Protein AF-A0A518ITK1-F1 (afdb_monomer_lite)

Structure (mmCIF, N/CA/C/O backbone):
data_AF-A0A518ITK1-F1
#
_entry.id   AF-A0A518ITK1-F1
#
loop_
_atom_site.group_PDB
_atom_site.id
_atom_site.type_symbol
_atom_site.label_atom_id
_atom_site.label_alt_id
_atom_site.label_comp_id
_atom_site.label_asym_id
_atom_site.label_entity_id
_atom_site.label_seq_id
_atom_site.pdbx_PDB_ins_code
_atom_site.Cartn_x
_atom_site.Cartn_y
_atom_site.Cartn_z
_atom_site.occupancy
_atom_site.B_iso_or_equiv
_atom_site.auth_seq_id
_atom_site.auth_comp_id
_atom_site.auth_asym_id
_atom_site.auth_atom_id
_atom_site.pdbx_PDB_model_num
ATOM 1 N N . MET A 1 1 ? 52.980 -28.945 -75.096 1.00 37.69 1 MET A N 1
ATOM 2 C CA . MET A 1 1 ? 52.099 -28.939 -76.277 1.00 37.69 1 MET A CA 1
ATOM 3 C C . MET A 1 1 ? 50.761 -29.467 -75.787 1.00 37.69 1 MET A C 1
ATOM 5 O O . MET A 1 1 ? 50.537 -30.666 -75.812 1.00 37.69 1 MET A O 1
ATOM 9 N N . ASP A 1 2 ? 50.088 -28.715 -74.920 1.00 41.12 2 ASP A N 1
ATOM 10 C CA . ASP A 1 2 ? 49.256 -27.541 -75.245 1.00 41.12 2 ASP A CA 1
ATOM 11 C C . ASP A 1 2 ? 48.140 -27.905 -76.215 1.00 41.12 2 ASP A C 1
ATOM 13 O O . ASP A 1 2 ? 48.421 -28.236 -77.358 1.00 41.12 2 ASP A O 1
ATOM 17 N N . GLU A 1 3 ? 46.901 -27.858 -75.721 1.00 40.03 3 GLU A N 1
ATOM 18 C CA . GLU A 1 3 ? 45.853 -26.975 -76.250 1.00 40.03 3 GLU A CA 1
ATOM 19 C C . GLU A 1 3 ? 44.559 -27.174 -75.443 1.00 40.03 3 GLU A C 1
ATOM 21 O O . GLU A 1 3 ? 43.704 -28.014 -75.716 1.00 40.03 3 GLU A O 1
ATOM 26 N N . THR A 1 4 ? 44.428 -26.380 -74.382 1.00 44.16 4 THR A N 1
ATOM 27 C CA . THR A 1 4 ? 43.166 -26.119 -73.692 1.00 44.16 4 THR A CA 1
ATOM 28 C C . THR A 1 4 ? 42.328 -25.171 -74.548 1.00 44.16 4 THR A C 1
ATOM 30 O O . THR A 1 4 ? 42.457 -23.952 -74.463 1.00 44.16 4 THR A O 1
ATOM 33 N N . GLY A 1 5 ? 41.429 -25.729 -75.358 1.00 40.94 5 GLY A N 1
ATOM 34 C CA . GLY A 1 5 ? 40.361 -24.975 -76.012 1.00 40.94 5 GLY A CA 1
ATOM 35 C C . GLY A 1 5 ? 39.332 -24.488 -74.989 1.00 40.94 5 GLY A C 1
ATOM 36 O O . GLY A 1 5 ? 38.305 -25.130 -74.786 1.00 40.94 5 GLY A O 1
ATOM 37 N N . LYS A 1 6 ? 39.615 -23.368 -74.311 1.00 43.66 6 LYS A N 1
ATOM 38 C CA . LYS A 1 6 ? 38.603 -22.591 -73.584 1.00 43.66 6 LYS A CA 1
ATOM 39 C C . LYS A 1 6 ? 37.701 -21.919 -74.613 1.00 43.66 6 LYS A C 1
ATOM 41 O O . LYS A 1 6 ? 38.115 -20.990 -75.297 1.00 43.66 6 LYS A O 1
ATOM 46 N N . THR A 1 7 ? 36.470 -22.394 -74.715 1.00 41.38 7 THR A N 1
ATOM 47 C CA . THR A 1 7 ? 35.377 -21.689 -75.375 1.00 41.38 7 THR A CA 1
ATOM 48 C C . THR A 1 7 ? 35.119 -20.393 -74.607 1.00 41.38 7 THR A C 1
ATOM 50 O O . THR A 1 7 ? 34.576 -20.414 -73.503 1.00 41.38 7 THR A O 1
ATOM 53 N N . ASP A 1 8 ? 35.556 -19.270 -75.177 1.00 42.38 8 ASP A N 1
ATOM 54 C CA . ASP A 1 8 ? 35.139 -17.931 -74.771 1.00 42.38 8 ASP A CA 1
ATOM 55 C C . ASP A 1 8 ? 33.634 -17.804 -75.022 1.00 42.38 8 ASP A C 1
ATOM 57 O O . ASP A 1 8 ? 33.170 -17.508 -76.125 1.00 42.38 8 ASP A O 1
ATOM 61 N N . GLU A 1 9 ? 32.850 -18.068 -73.981 1.00 44.12 9 GLU A N 1
ATOM 62 C CA . GLU A 1 9 ? 31.425 -17.781 -73.948 1.00 44.12 9 GLU A CA 1
ATOM 63 C C . GLU A 1 9 ? 31.267 -16.254 -73.873 1.00 44.12 9 GLU A C 1
ATOM 65 O O . GLU A 1 9 ? 31.190 -15.656 -72.797 1.00 44.12 9 GLU A O 1
ATOM 70 N N . GLN A 1 10 ? 31.293 -15.605 -75.043 1.00 45.12 10 GLN A N 1
ATOM 71 C CA . GLN A 1 10 ? 30.930 -14.200 -75.216 1.00 45.12 10 GLN A CA 1
ATOM 72 C C . GLN A 1 10 ? 29.543 -13.987 -74.609 1.00 45.12 10 GLN A C 1
ATOM 74 O O . GLN A 1 10 ? 28.509 -14.296 -75.200 1.00 45.12 10 GLN A O 1
ATOM 79 N N . THR A 1 11 ? 29.531 -13.493 -73.374 1.00 48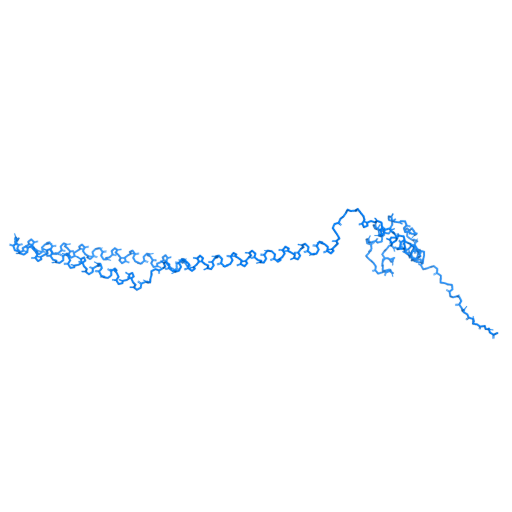.97 11 THR A N 1
ATOM 80 C CA . THR A 1 11 ? 28.319 -13.257 -72.606 1.00 48.97 11 THR A CA 1
ATOM 81 C C . THR A 1 11 ? 27.632 -12.048 -73.224 1.00 48.97 11 THR A C 1
ATOM 83 O O . THR A 1 11 ? 28.050 -10.911 -73.009 1.00 48.97 11 THR A O 1
ATOM 86 N N . ALA A 1 12 ? 26.610 -12.285 -74.047 1.00 54.84 12 ALA A N 1
ATOM 87 C CA . ALA A 1 12 ? 25.817 -11.211 -74.629 1.00 54.84 12 ALA A CA 1
ATOM 88 C C . ALA A 1 12 ? 25.321 -10.255 -73.520 1.00 54.84 12 ALA A C 1
ATOM 90 O O . ALA A 1 12 ? 24.940 -10.725 -72.438 1.00 54.84 12 ALA A O 1
ATOM 91 N N . PRO A 1 13 ? 25.316 -8.927 -73.750 1.00 60.94 13 PRO A N 1
ATOM 92 C CA . PRO A 1 13 ? 24.893 -7.965 -72.742 1.00 60.94 13 PRO A CA 1
ATOM 93 C C . PRO A 1 13 ? 23.438 -8.239 -72.363 1.00 60.94 13 PRO A C 1
ATOM 95 O O . PRO A 1 13 ? 22.521 -8.155 -73.183 1.00 60.94 13 PRO A O 1
ATOM 98 N N . LYS A 1 14 ? 23.211 -8.599 -71.098 1.00 79.75 14 LYS A N 1
ATOM 99 C CA . LYS A 1 14 ? 21.865 -8.849 -70.582 1.00 79.75 14 LYS A CA 1
ATOM 100 C C . LYS A 1 14 ? 21.221 -7.508 -70.243 1.00 79.75 14 LYS A C 1
ATOM 102 O O . LYS A 1 14 ? 21.366 -7.008 -69.129 1.00 79.75 14 LYS A O 1
ATOM 107 N N . ILE A 1 15 ? 20.538 -6.926 -71.224 1.00 86.81 15 ILE A N 1
ATOM 108 C CA . ILE A 1 15 ? 19.875 -5.623 -71.105 1.00 86.81 15 ILE A CA 1
ATOM 109 C C . ILE A 1 15 ? 18.477 -5.795 -70.503 1.00 86.81 15 ILE A C 1
ATOM 111 O O . ILE A 1 15 ? 17.709 -6.667 -70.910 1.00 86.81 15 ILE A O 1
ATOM 115 N N . VAL A 1 16 ? 18.124 -4.946 -69.536 1.00 89.25 16 VAL A N 1
ATOM 116 C CA . VAL A 1 16 ? 16.784 -4.896 -68.939 1.00 89.25 16 VAL A CA 1
ATOM 117 C C . VAL A 1 16 ? 16.179 -3.496 -69.025 1.00 89.25 16 VAL A C 1
ATOM 119 O O . VAL A 1 16 ? 16.873 -2.491 -68.914 1.00 89.25 16 VAL A O 1
ATOM 122 N N . GLY A 1 17 ? 14.855 -3.421 -69.183 1.00 86.69 17 GLY A N 1
ATOM 123 C CA . GLY A 1 17 ? 14.152 -2.151 -69.411 1.00 86.69 17 GLY A CA 1
ATOM 124 C C . GLY A 1 17 ? 13.764 -1.364 -68.152 1.00 86.69 17 GLY A C 1
ATOM 125 O O . GLY A 1 17 ? 13.295 -0.233 -68.255 1.00 86.69 17 GLY A O 1
ATOM 126 N N . SER A 1 18 ? 13.916 -1.929 -66.947 1.00 90.69 18 SER A N 1
ATOM 127 C CA . SER A 1 18 ? 13.440 -1.283 -65.716 1.00 90.69 18 SER A CA 1
ATOM 128 C C . SER A 1 18 ? 14.382 -1.439 -64.526 1.00 90.69 18 SER A C 1
ATOM 130 O O . SER A 1 18 ? 15.015 -2.476 -64.335 1.00 90.69 18 SER A O 1
ATOM 132 N N . LEU A 1 19 ? 14.376 -0.434 -63.644 1.00 89.12 19 LEU A N 1
ATOM 133 C CA . LEU A 1 19 ? 15.087 -0.481 -62.360 1.00 89.12 19 LEU A CA 1
ATOM 134 C C . LEU A 1 19 ? 14.608 -1.628 -61.458 1.00 89.12 19 LEU A C 1
ATOM 136 O O . LEU A 1 19 ? 15.375 -2.126 -60.643 1.00 89.12 19 LEU A O 1
ATOM 140 N N . GLY A 1 20 ? 13.349 -2.061 -61.599 1.00 88.25 20 GLY A N 1
ATOM 141 C CA . GLY A 1 20 ? 12.827 -3.223 -60.875 1.00 88.25 20 GLY A CA 1
ATOM 142 C C . GLY A 1 20 ? 13.492 -4.528 -61.318 1.00 88.25 20 GLY A C 1
ATOM 143 O O . GLY A 1 20 ? 13.831 -5.357 -60.477 1.00 88.25 20 GLY A O 1
ATOM 144 N N . ALA A 1 21 ? 13.745 -4.685 -62.620 1.00 87.25 21 ALA A N 1
ATOM 145 C CA . ALA A 1 21 ? 14.468 -5.836 -63.156 1.00 87.25 21 ALA A CA 1
ATOM 146 C C . ALA A 1 21 ? 15.947 -5.829 -62.735 1.00 87.25 21 ALA A C 1
ATOM 148 O O . ALA A 1 21 ? 16.469 -6.874 -62.349 1.00 87.25 21 ALA A O 1
ATOM 149 N N . VAL A 1 22 ? 16.586 -4.652 -62.712 1.00 88.06 22 VAL A N 1
ATOM 150 C CA . VAL A 1 22 ? 17.941 -4.477 -62.154 1.00 88.06 22 VAL A CA 1
ATOM 151 C C . VAL A 1 22 ? 17.968 -4.892 -60.679 1.00 88.06 22 VAL A C 1
ATOM 153 O O . VAL A 1 22 ? 18.775 -5.727 -60.281 1.00 88.06 22 VAL A O 1
ATOM 156 N N . ALA A 1 23 ? 17.046 -4.368 -59.870 1.00 90.12 23 ALA A N 1
ATOM 157 C CA . ALA A 1 23 ? 16.962 -4.665 -58.443 1.00 90.12 23 ALA A CA 1
ATOM 158 C C . ALA A 1 23 ? 16.773 -6.167 -58.169 1.00 90.12 23 ALA A C 1
ATOM 160 O O . ALA A 1 23 ? 17.474 -6.735 -57.332 1.00 90.12 23 ALA A O 1
ATOM 161 N N . LYS A 1 24 ? 15.889 -6.821 -58.936 1.00 89.75 24 LYS A N 1
ATOM 162 C CA . LYS A 1 24 ? 15.657 -8.268 -58.865 1.00 89.75 24 LYS A CA 1
ATOM 163 C C . LYS A 1 24 ? 16.905 -9.069 -59.235 1.00 89.75 24 LYS A C 1
ATOM 165 O O . LYS A 1 24 ? 17.208 -10.042 -58.555 1.00 89.75 24 LYS A O 1
ATOM 170 N N . HIS A 1 25 ? 17.634 -8.663 -60.275 1.00 88.31 25 HIS A N 1
ATOM 171 C CA . HIS A 1 25 ? 18.855 -9.352 -60.695 1.00 88.31 25 HIS A CA 1
ATOM 172 C C . HIS A 1 25 ? 19.958 -9.291 -59.630 1.00 88.31 25 HIS A C 1
ATOM 174 O O . HIS A 1 25 ? 20.624 -10.289 -59.378 1.00 88.31 25 HIS A O 1
ATOM 180 N N . PHE A 1 26 ? 20.119 -8.142 -58.970 1.00 85.44 26 PHE A N 1
ATOM 181 C CA . PHE A 1 26 ? 21.155 -7.936 -57.955 1.00 85.44 26 PHE A CA 1
ATOM 182 C C . PHE A 1 26 ? 20.706 -8.220 -56.512 1.00 85.44 26 PHE A C 1
ATOM 184 O O . PHE A 1 26 ? 21.481 -7.966 -55.587 1.00 85.44 26 PHE A O 1
ATOM 191 N N . GLY A 1 27 ? 19.478 -8.711 -56.307 1.00 88.50 27 GLY A N 1
ATOM 192 C CA . GLY A 1 27 ? 18.940 -9.061 -54.988 1.00 88.50 27 GLY A CA 1
ATOM 193 C C . GLY A 1 27 ? 18.791 -7.873 -54.030 1.00 88.50 27 GLY A C 1
ATOM 194 O O . GLY A 1 27 ? 18.973 -8.028 -52.826 1.00 88.50 27 GLY A O 1
ATOM 195 N N . VAL A 1 28 ? 18.503 -6.673 -54.542 1.00 89.81 28 VAL A N 1
ATOM 196 C CA . VAL A 1 28 ? 18.373 -5.442 -53.737 1.00 89.81 28 VAL A CA 1
ATOM 197 C C . VAL A 1 28 ? 16.975 -4.838 -53.847 1.00 89.81 28 VAL A C 1
ATOM 199 O O . VAL A 1 28 ? 16.199 -5.173 -54.740 1.00 89.81 28 VAL A O 1
ATOM 202 N N . ARG A 1 29 ? 16.637 -3.910 -52.943 1.00 87.94 29 ARG A N 1
ATOM 203 C CA . ARG A 1 29 ? 15.384 -3.148 -53.034 1.00 87.94 29 ARG A CA 1
ATOM 204 C C . ARG A 1 29 ? 15.443 -2.170 -54.210 1.00 87.94 29 ARG A C 1
ATOM 206 O O . ARG A 1 29 ? 16.483 -1.570 -54.482 1.00 87.94 29 ARG A O 1
ATOM 213 N N . ARG A 1 30 ? 14.306 -1.960 -54.881 1.00 88.62 30 ARG A N 1
ATOM 214 C CA . ARG A 1 30 ? 14.187 -1.022 -56.015 1.00 88.62 30 ARG A CA 1
ATOM 215 C C . ARG A 1 30 ? 14.632 0.394 -55.646 1.00 88.62 30 ARG A C 1
ATOM 217 O O . ARG A 1 30 ? 15.302 1.043 -56.447 1.00 88.62 30 ARG A O 1
ATOM 224 N N . ASP A 1 31 ? 14.309 0.840 -54.434 1.00 89.00 31 ASP A N 1
ATOM 225 C CA . ASP A 1 31 ? 14.701 2.164 -53.949 1.00 89.00 31 ASP A CA 1
ATOM 226 C C . ASP A 1 31 ? 16.213 2.304 -53.832 1.00 89.00 31 ASP A C 1
ATOM 228 O O . ASP A 1 31 ? 16.744 3.335 -54.216 1.00 89.00 31 ASP A O 1
ATOM 232 N N . THR A 1 32 ? 16.931 1.250 -53.434 1.00 87.31 32 THR A N 1
ATOM 233 C CA . THR A 1 32 ? 18.399 1.254 -53.397 1.00 87.31 32 THR A CA 1
ATOM 234 C C . THR A 1 32 ? 18.993 1.553 -54.774 1.00 87.31 32 THR A C 1
ATOM 236 O O . THR A 1 32 ? 19.920 2.350 -54.890 1.00 87.31 32 THR A O 1
ATOM 239 N N . VAL A 1 33 ? 18.433 0.974 -55.838 1.00 87.81 33 VAL A N 1
ATOM 240 C CA . VAL A 1 33 ? 18.890 1.267 -57.205 1.00 87.81 33 VAL A CA 1
ATOM 241 C C . VAL A 1 33 ? 18.520 2.705 -57.601 1.00 87.81 33 VAL A C 1
ATOM 243 O O . VAL A 1 33 ? 19.334 3.423 -58.181 1.00 87.81 33 VAL A O 1
ATOM 246 N N . ARG A 1 34 ? 17.307 3.156 -57.257 1.00 87.38 34 ARG A N 1
ATOM 247 C CA . ARG A 1 34 ? 16.788 4.480 -57.631 1.00 87.38 34 ARG A CA 1
ATOM 248 C C . ARG A 1 34 ? 17.483 5.643 -56.920 1.00 87.38 34 ARG A C 1
ATOM 250 O O . ARG A 1 34 ? 17.750 6.641 -57.574 1.00 87.38 34 ARG A O 1
ATOM 257 N N . THR A 1 35 ? 17.710 5.561 -55.613 1.00 83.00 35 THR A N 1
ATOM 258 C CA . THR A 1 35 ? 18.198 6.692 -54.804 1.00 83.00 35 THR A CA 1
ATOM 259 C C . THR A 1 35 ? 19.704 6.654 -54.603 1.00 83.00 35 THR A C 1
ATOM 261 O O . THR A 1 35 ? 20.347 7.699 -54.639 1.00 83.00 35 THR A O 1
ATOM 264 N N . ASN A 1 36 ? 20.279 5.463 -54.431 1.00 84.19 36 ASN A N 1
ATOM 265 C CA . ASN A 1 36 ? 21.693 5.303 -54.099 1.00 84.19 36 ASN A CA 1
ATOM 266 C C . ASN A 1 36 ? 22.537 5.028 -55.351 1.00 84.19 36 ASN A C 1
ATOM 268 O O . ASN A 1 36 ? 23.547 5.680 -55.574 1.00 84.19 36 ASN A O 1
ATOM 272 N N . TRP A 1 37 ? 22.129 4.105 -56.227 1.00 90.12 37 TRP A N 1
ATOM 273 C CA . TRP A 1 37 ? 22.993 3.757 -57.365 1.00 90.12 37 TRP A CA 1
ATOM 274 C C . TRP A 1 37 ? 22.963 4.809 -58.469 1.00 90.12 37 TRP A C 1
ATOM 276 O O . TRP A 1 37 ? 24.006 5.177 -59.004 1.00 90.12 37 TRP A O 1
ATOM 286 N N . ARG A 1 38 ? 21.780 5.346 -58.783 1.00 86.31 38 ARG A N 1
ATOM 287 C CA . ARG A 1 38 ? 21.641 6.433 -59.762 1.00 86.31 38 ARG A CA 1
ATOM 288 C C . ARG A 1 38 ? 22.445 7.677 -59.388 1.00 86.31 38 ARG A C 1
ATOM 290 O O . ARG A 1 38 ? 23.123 8.217 -60.253 1.00 86.31 38 ARG A O 1
ATOM 297 N N . SER A 1 39 ? 22.394 8.105 -58.126 1.00 82.94 39 SER A N 1
ATOM 298 C CA . SER A 1 39 ? 23.136 9.285 -57.653 1.00 82.94 39 SER A CA 1
ATOM 299 C C . SER A 1 39 ? 24.653 9.082 -57.701 1.00 82.94 39 SER A C 1
ATOM 301 O O . SER A 1 39 ? 25.386 10.040 -57.910 1.00 82.94 39 SER A O 1
ATOM 303 N N . LYS A 1 40 ? 25.118 7.832 -57.606 1.00 83.69 40 LYS A N 1
ATOM 304 C CA . LYS A 1 40 ? 26.531 7.445 -57.739 1.00 83.69 40 LYS A CA 1
ATOM 305 C C . LYS A 1 40 ? 26.973 7.158 -59.185 1.00 83.69 40 LYS A C 1
ATOM 307 O O . LYS A 1 40 ? 28.045 6.593 -59.401 1.00 83.69 40 LYS A O 1
ATOM 312 N N . GLY A 1 41 ? 26.159 7.516 -60.181 1.00 87.31 41 GLY A N 1
ATOM 313 C CA . GLY A 1 41 ? 26.519 7.388 -61.596 1.00 87.31 41 GLY A CA 1
ATOM 314 C C . GLY A 1 41 ? 26.395 5.971 -62.162 1.00 87.31 41 GLY A C 1
ATOM 315 O O . GLY A 1 41 ? 27.198 5.576 -63.005 1.00 87.31 41 GLY A O 1
ATOM 316 N N . MET A 1 42 ? 25.412 5.186 -61.702 1.00 89.75 42 MET A N 1
ATOM 317 C CA . MET A 1 42 ? 25.126 3.860 -62.266 1.00 89.75 42 MET A CA 1
ATOM 318 C C . MET A 1 42 ? 24.911 3.928 -63.791 1.00 89.75 42 MET A C 1
ATOM 320 O O . MET A 1 42 ? 24.055 4.702 -64.236 1.00 89.75 42 MET A O 1
ATOM 324 N N . PRO A 1 43 ? 25.608 3.087 -64.582 1.00 87.38 43 PRO A N 1
ATOM 325 C CA . PRO A 1 43 ? 25.494 3.089 -66.035 1.00 87.38 43 PRO A CA 1
ATOM 326 C C . PRO A 1 43 ? 24.120 2.597 -66.513 1.00 87.38 43 PRO A C 1
ATOM 328 O O . PRO A 1 43 ? 23.480 1.752 -65.881 1.00 87.38 43 PRO A O 1
ATOM 331 N N . GLY A 1 44 ? 23.695 3.115 -67.665 1.00 87.75 44 GLY A N 1
ATOM 332 C CA . GLY A 1 44 ? 22.426 2.788 -68.314 1.00 87.75 44 GLY A CA 1
ATOM 333 C C . GLY A 1 44 ? 21.341 3.845 -68.106 1.00 87.75 44 GLY A C 1
ATOM 334 O O . GLY A 1 44 ? 21.392 4.679 -67.201 1.00 87.75 44 GLY A O 1
ATOM 335 N N . GLU A 1 45 ? 20.316 3.798 -68.943 1.00 86.00 45 GLU A N 1
ATOM 336 C CA . GLU A 1 45 ? 19.211 4.756 -68.960 1.00 86.00 45 GLU A CA 1
ATOM 337 C C . GLU A 1 45 ? 17.866 4.041 -68.834 1.00 86.00 45 GLU A C 1
ATOM 339 O O . GLU A 1 45 ? 17.781 2.814 -68.859 1.00 86.00 45 GLU A O 1
ATOM 344 N N . GLN A 1 46 ? 16.793 4.801 -68.611 1.00 85.62 46 GLN A N 1
ATOM 345 C CA . GLN A 1 46 ? 15.467 4.196 -68.517 1.00 85.62 46 GLN A CA 1
ATOM 346 C C . GLN A 1 46 ? 15.139 3.468 -69.827 1.00 85.62 46 GLN A C 1
ATOM 348 O O . GLN A 1 46 ? 15.219 4.057 -70.896 1.00 85.62 46 GLN A O 1
ATOM 353 N N . GLY A 1 47 ? 14.780 2.186 -69.736 1.00 82.75 47 GLY A N 1
ATOM 354 C CA . GLY A 1 47 ? 14.559 1.335 -70.908 1.00 82.75 47 GLY A CA 1
ATOM 355 C C . GLY A 1 47 ? 15.804 0.595 -71.411 1.00 82.75 47 GLY A C 1
ATOM 356 O O . GLY A 1 47 ? 15.644 -0.344 -72.183 1.00 82.75 47 GLY A O 1
ATOM 357 N N . ASN A 1 48 ? 17.009 0.939 -70.940 1.00 88.25 48 ASN A N 1
ATOM 358 C CA . ASN A 1 48 ? 18.262 0.321 -71.374 1.00 88.25 48 ASN A CA 1
ATOM 359 C C . ASN A 1 48 ? 19.291 0.237 -70.228 1.00 88.25 48 ASN A C 1
ATOM 361 O O . ASN A 1 48 ? 20.159 1.102 -70.074 1.00 88.25 48 ASN A O 1
ATOM 365 N N . TYR A 1 49 ? 19.185 -0.812 -69.410 1.00 90.00 49 TYR A N 1
ATOM 366 C CA . TYR A 1 49 ? 20.142 -1.121 -68.346 1.00 90.00 49 TYR A CA 1
ATOM 367 C C . TYR A 1 49 ? 20.933 -2.384 -68.669 1.00 90.00 49 TYR A C 1
ATOM 369 O O . TYR A 1 49 ? 20.394 -3.487 -68.586 1.00 90.00 49 TYR A O 1
ATOM 377 N N . ASP A 1 50 ? 22.219 -2.231 -68.967 1.00 91.25 50 ASP A N 1
ATOM 378 C CA . ASP A 1 50 ? 23.142 -3.354 -69.119 1.00 91.25 50 ASP A CA 1
ATOM 379 C C . ASP A 1 50 ? 23.598 -3.868 -67.744 1.00 91.25 50 ASP A C 1
ATOM 381 O O . ASP A 1 50 ? 24.324 -3.197 -67.002 1.00 91.25 50 ASP A O 1
ATOM 385 N N . LEU A 1 51 ? 23.169 -5.081 -67.393 1.00 89.06 51 LEU A N 1
ATOM 386 C CA . LEU A 1 51 ? 23.497 -5.704 -66.113 1.00 89.06 51 LEU A CA 1
ATOM 387 C C . LEU A 1 51 ? 24.998 -5.994 -65.961 1.00 89.06 51 LEU A C 1
ATOM 389 O O . LEU A 1 51 ? 25.513 -5.917 -64.845 1.00 89.06 51 LEU A O 1
ATOM 393 N N . VAL A 1 52 ? 25.718 -6.275 -67.050 1.00 88.12 52 VAL A N 1
ATOM 394 C CA . VAL A 1 52 ? 27.163 -6.557 -67.010 1.00 88.12 52 VAL A CA 1
ATOM 395 C C . VAL A 1 52 ? 27.932 -5.275 -66.694 1.00 88.12 52 VAL A C 1
ATOM 397 O O . VAL A 1 52 ? 28.776 -5.254 -65.792 1.00 88.12 52 VAL A O 1
ATOM 400 N N . ALA A 1 53 ? 27.576 -4.172 -67.357 1.00 86.25 53 ALA A N 1
ATOM 401 C CA . ALA A 1 53 ? 28.150 -2.857 -67.084 1.00 86.25 53 ALA A CA 1
ATOM 402 C C . ALA A 1 53 ? 27.879 -2.396 -65.641 1.00 86.25 53 ALA A C 1
ATOM 404 O O . ALA A 1 53 ? 28.782 -1.888 -64.967 1.00 86.25 53 ALA A O 1
ATOM 405 N N . ILE A 1 54 ? 26.660 -2.620 -65.135 1.00 89.56 54 ILE A N 1
ATOM 406 C CA . ILE A 1 54 ? 26.285 -2.293 -63.751 1.00 89.56 54 ILE A CA 1
ATOM 407 C C . ILE A 1 54 ? 27.084 -3.139 -62.749 1.00 89.56 54 ILE A C 1
ATOM 409 O O . ILE A 1 54 ? 27.563 -2.603 -61.747 1.00 89.56 54 ILE A O 1
ATOM 413 N N . ALA A 1 55 ? 27.284 -4.434 -63.012 1.00 87.69 55 ALA A N 1
ATOM 414 C CA . ALA A 1 55 ? 28.090 -5.301 -62.152 1.00 87.69 55 ALA A CA 1
ATOM 415 C C . ALA A 1 55 ? 29.554 -4.831 -62.082 1.00 87.69 55 ALA A C 1
ATOM 417 O O . ALA A 1 55 ? 30.114 -4.701 -60.989 1.00 87.69 55 ALA A O 1
ATOM 418 N N . ALA A 1 56 ? 30.152 -4.501 -63.231 1.00 86.06 56 ALA A N 1
ATOM 419 C CA . ALA A 1 56 ? 31.520 -3.991 -63.308 1.00 86.06 56 ALA A CA 1
ATOM 420 C C . ALA A 1 56 ? 31.680 -2.634 -62.598 1.00 86.06 56 ALA A C 1
ATOM 422 O O . ALA A 1 56 ? 32.639 -2.433 -61.851 1.00 86.06 56 ALA A O 1
ATOM 423 N N . TRP A 1 57 ? 30.725 -1.715 -62.784 1.00 91.25 57 TRP A N 1
ATOM 424 C CA . TRP A 1 57 ? 30.682 -0.435 -62.072 1.00 91.25 57 TRP A CA 1
ATOM 425 C C . TRP A 1 57 ? 30.608 -0.636 -60.554 1.00 91.25 57 TRP A C 1
ATOM 427 O O . TRP A 1 57 ? 31.414 -0.063 -59.820 1.00 91.25 57 TRP A O 1
ATOM 437 N N . ARG A 1 58 ? 29.730 -1.527 -60.077 1.00 87.62 58 ARG A N 1
ATOM 438 C CA . ARG A 1 58 ? 29.582 -1.824 -58.644 1.00 87.62 58 ARG A CA 1
ATOM 439 C C . ARG A 1 58 ? 30.857 -2.419 -58.037 1.00 87.62 58 ARG A C 1
ATOM 441 O O . ARG A 1 58 ? 31.195 -2.105 -56.898 1.00 87.62 58 ARG A O 1
ATOM 448 N N . GLY A 1 59 ? 31.578 -3.249 -58.792 1.00 83.25 59 GLY A N 1
ATOM 449 C CA . GLY A 1 59 ? 32.869 -3.808 -58.378 1.00 83.25 59 GLY A CA 1
ATOM 450 C C . GLY A 1 59 ? 34.005 -2.780 -58.302 1.00 83.25 59 GLY A C 1
ATOM 451 O O . GLY A 1 59 ? 34.958 -2.978 -57.548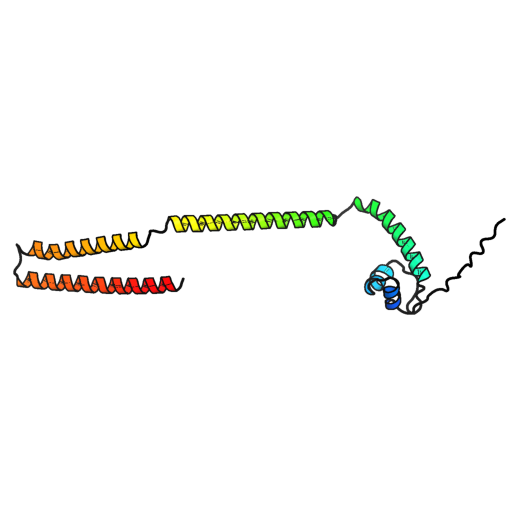 1.00 83.25 59 GLY A O 1
ATOM 452 N N . ARG A 1 60 ? 33.926 -1.678 -59.059 1.00 82.94 60 ARG A N 1
ATOM 453 C CA . ARG A 1 60 ? 34.853 -0.539 -58.928 1.00 82.94 60 ARG A CA 1
ATOM 454 C C . ARG A 1 60 ? 34.477 0.346 -57.745 1.00 82.94 60 ARG A C 1
ATOM 456 O O . ARG A 1 60 ? 35.333 0.615 -56.915 1.00 82.94 60 ARG A O 1
ATOM 463 N N . LEU A 1 61 ? 33.195 0.690 -57.619 1.00 80.31 61 LEU A N 1
ATOM 464 C CA . LEU A 1 61 ? 32.688 1.520 -56.526 1.00 80.31 61 LEU A CA 1
ATOM 465 C C . LEU A 1 61 ? 33.020 0.926 -55.148 1.00 80.31 61 LEU A C 1
ATOM 467 O O . LEU A 1 61 ? 33.509 1.638 -54.283 1.00 80.31 61 LEU A O 1
ATOM 471 N N . ARG A 1 62 ? 32.841 -0.390 -54.965 1.00 76.06 62 ARG A N 1
ATOM 472 C CA . ARG A 1 62 ? 33.197 -1.067 -53.706 1.00 76.06 62 ARG A CA 1
ATOM 473 C C . ARG A 1 62 ? 34.680 -0.985 -53.357 1.00 76.06 62 ARG A C 1
ATOM 475 O O . ARG A 1 62 ? 35.002 -0.940 -52.180 1.00 76.06 62 ARG A O 1
ATOM 482 N N . ARG A 1 63 ? 35.572 -1.001 -54.353 1.00 69.31 63 ARG A N 1
ATOM 483 C CA . ARG A 1 63 ? 37.014 -0.851 -54.111 1.00 69.31 63 ARG A CA 1
ATOM 484 C C . ARG A 1 63 ? 37.334 0.562 -53.635 1.00 69.31 63 ARG A C 1
ATOM 486 O O . ARG A 1 63 ? 38.027 0.711 -52.644 1.00 69.31 63 ARG A O 1
ATOM 493 N N . THR A 1 64 ? 36.732 1.570 -54.260 1.00 66.44 64 THR A N 1
ATOM 494 C CA . THR A 1 64 ? 36.891 2.967 -53.840 1.00 66.44 64 THR A CA 1
ATOM 495 C C . THR A 1 64 ? 36.300 3.237 -52.451 1.00 66.44 64 THR A C 1
ATOM 497 O O . THR A 1 64 ? 36.925 3.937 -51.666 1.00 66.44 64 THR A O 1
ATOM 500 N N . GLU A 1 65 ? 35.134 2.664 -52.122 1.00 66.38 65 GLU A N 1
ATOM 501 C CA . GLU A 1 65 ? 34.494 2.802 -50.798 1.00 66.38 65 GLU A CA 1
ATOM 502 C C . GLU A 1 65 ? 35.293 2.115 -49.674 1.00 66.38 65 GLU A C 1
ATOM 504 O O . GLU A 1 65 ? 35.292 2.593 -48.542 1.00 66.38 65 GLU A O 1
ATOM 509 N N . LEU A 1 66 ? 35.994 1.014 -49.971 1.00 58.72 66 LEU A N 1
ATOM 510 C CA . LEU A 1 66 ? 36.893 0.366 -49.009 1.00 58.72 66 LEU A CA 1
ATOM 511 C C . LEU A 1 66 ? 38.133 1.228 -48.727 1.00 58.72 66 LEU A C 1
ATOM 513 O O . LEU A 1 66 ? 38.499 1.363 -47.564 1.00 58.72 66 LEU A O 1
ATOM 517 N N . ASP A 1 67 ? 38.703 1.874 -49.749 1.00 57.16 67 ASP A N 1
ATOM 518 C CA . ASP A 1 67 ? 39.858 2.773 -49.586 1.00 57.16 67 ASP A CA 1
ATOM 519 C C . ASP A 1 67 ? 39.504 4.071 -48.831 1.00 57.16 67 ASP A C 1
ATOM 521 O O . ASP A 1 67 ? 40.345 4.641 -48.142 1.00 57.16 67 ASP A O 1
ATOM 525 N N . THR A 1 68 ? 38.256 4.551 -48.919 1.00 53.66 68 THR A N 1
ATOM 526 C CA . THR A 1 68 ? 37.813 5.753 -48.175 1.00 53.66 68 THR A CA 1
ATOM 527 C C . THR A 1 68 ? 37.425 5.454 -46.726 1.00 53.66 68 THR A C 1
ATOM 529 O O . THR A 1 68 ? 37.537 6.328 -45.869 1.00 53.66 68 THR A O 1
ATOM 532 N N . SER A 1 69 ? 37.037 4.213 -46.416 1.00 51.03 69 SER A N 1
ATOM 533 C CA . SER A 1 69 ? 36.662 3.804 -45.057 1.00 51.03 69 SER A CA 1
ATOM 534 C C . SER A 1 69 ? 37.823 3.850 -44.054 1.00 51.03 69 SER A C 1
ATOM 536 O O . SER A 1 69 ? 37.558 3.921 -42.854 1.00 51.03 69 SER A O 1
ATOM 538 N N . GLU A 1 70 ? 39.083 3.798 -44.498 1.00 50.47 70 GLU A N 1
ATOM 539 C CA . GLU A 1 70 ? 40.243 3.973 -43.608 1.00 50.47 70 GLU A CA 1
ATOM 540 C C . GLU A 1 70 ? 40.524 5.450 -43.277 1.00 50.47 70 GLU A C 1
ATOM 542 O O . GLU A 1 70 ? 41.115 5.735 -42.237 1.00 50.47 70 GLU A O 1
ATOM 547 N N . LEU A 1 71 ? 40.053 6.396 -44.099 1.00 48.09 71 LEU A N 1
ATOM 548 C CA . LEU A 1 71 ? 40.221 7.837 -43.870 1.00 48.09 71 LEU A CA 1
ATOM 549 C C . LEU A 1 71 ? 39.106 8.447 -43.001 1.00 48.09 71 LEU A C 1
ATOM 551 O O . LEU A 1 71 ? 39.393 9.308 -42.171 1.00 48.09 71 LEU A O 1
ATOM 555 N N . ASP A 1 72 ? 37.866 7.959 -43.105 1.00 46.81 72 ASP A N 1
ATOM 556 C CA . ASP A 1 72 ? 36.722 8.480 -42.330 1.00 46.81 72 ASP A CA 1
ATOM 557 C C . ASP A 1 72 ? 36.717 8.054 -40.844 1.00 46.81 72 ASP A C 1
ATOM 559 O O . ASP A 1 72 ? 35.940 8.574 -40.043 1.00 46.81 72 ASP A O 1
ATOM 563 N N . ALA A 1 73 ? 37.605 7.147 -40.418 1.00 52.94 73 ALA A N 1
ATOM 564 C CA . ALA A 1 73 ? 37.744 6.774 -39.004 1.00 52.94 73 ALA A CA 1
ATOM 565 C C . ALA A 1 73 ? 38.334 7.900 -38.121 1.00 52.94 73 ALA A C 1
ATOM 567 O O . ALA A 1 73 ? 38.394 7.751 -36.898 1.00 52.94 73 ALA A O 1
ATOM 568 N N . ILE A 1 74 ? 38.766 9.015 -38.722 1.00 53.69 74 ILE A N 1
ATOM 569 C CA . ILE A 1 74 ? 39.422 10.132 -38.030 1.00 53.69 74 ILE A CA 1
ATOM 570 C C . ILE A 1 74 ? 38.437 11.274 -37.694 1.00 53.69 74 ILE A C 1
ATOM 572 O O . ILE A 1 74 ? 38.694 12.018 -36.749 1.00 53.69 74 ILE A O 1
ATOM 576 N N . GLU A 1 75 ? 37.263 11.376 -38.333 1.00 50.56 75 GLU A N 1
ATOM 577 C CA . GLU A 1 75 ? 36.299 12.458 -38.057 1.00 50.56 75 GLU A CA 1
ATOM 578 C C . GLU A 1 75 ? 34.834 11.982 -37.945 1.00 50.56 75 GLU A C 1
ATOM 580 O O . GLU A 1 75 ? 34.138 11.753 -38.926 1.00 50.56 75 GLU A O 1
ATOM 585 N N . GLY A 1 76 ? 34.320 11.956 -36.706 1.00 52.25 76 GLY A N 1
ATOM 586 C CA . GLY A 1 76 ? 32.955 12.426 -36.436 1.00 52.25 76 GLY A CA 1
ATOM 587 C C . GLY A 1 76 ? 31.798 11.417 -36.433 1.00 52.25 76 GLY A C 1
ATOM 588 O O . GLY A 1 76 ? 30.820 11.602 -37.150 1.00 52.25 76 GLY A O 1
ATOM 589 N N . GLY A 1 77 ? 31.800 10.434 -35.527 1.00 55.62 77 GLY A N 1
ATOM 590 C CA . GLY A 1 77 ? 30.557 9.761 -35.120 1.00 55.62 77 GLY A CA 1
ATOM 591 C C . GLY A 1 77 ? 30.769 8.531 -34.235 1.00 55.62 77 GLY A C 1
ATOM 592 O O . GLY A 1 77 ? 31.729 7.793 -34.455 1.00 55.62 77 GLY A O 1
ATOM 593 N N . PRO A 1 78 ? 29.901 8.269 -33.233 1.00 58.47 78 PRO A N 1
ATOM 594 C CA . PRO A 1 78 ? 29.983 7.028 -32.483 1.00 58.47 78 PRO A CA 1
ATOM 595 C C . PRO A 1 78 ? 29.707 5.858 -33.429 1.00 58.47 78 PRO A C 1
ATOM 597 O O . PRO A 1 78 ? 28.657 5.781 -34.070 1.00 58.47 78 PRO A O 1
ATOM 600 N N . THR A 1 79 ? 30.664 4.940 -33.511 1.00 68.25 79 THR A N 1
ATOM 601 C CA . THR A 1 79 ? 30.530 3.701 -34.284 1.00 68.25 79 THR A CA 1
ATOM 602 C C . THR A 1 79 ? 29.306 2.909 -33.814 1.00 68.25 79 THR A C 1
ATOM 604 O O . THR A 1 79 ? 28.905 2.988 -32.651 1.00 68.25 79 THR A O 1
ATOM 607 N N . ALA A 1 80 ? 28.706 2.102 -34.696 1.00 72.31 80 ALA A N 1
ATOM 608 C CA . ALA A 1 80 ? 27.519 1.301 -34.365 1.00 72.31 80 ALA A CA 1
ATOM 609 C C . ALA A 1 80 ? 27.700 0.463 -33.081 1.00 72.31 80 ALA A C 1
ATOM 611 O O . ALA A 1 80 ? 26.782 0.371 -32.268 1.00 72.31 80 ALA A O 1
ATOM 612 N N . LYS A 1 81 ? 28.919 -0.041 -32.853 1.00 71.50 81 LYS A N 1
ATOM 613 C CA . LYS A 1 81 ? 29.313 -0.764 -31.638 1.00 71.50 81 LYS A CA 1
ATOM 614 C C . LYS A 1 81 ? 29.253 0.109 -30.376 1.00 71.50 81 LYS A C 1
ATOM 616 O O . LYS A 1 81 ? 28.724 -0.320 -29.361 1.00 71.50 81 LYS A O 1
ATOM 621 N N . GLN A 1 82 ? 29.709 1.361 -30.445 1.00 72.19 82 GLN A N 1
ATOM 622 C CA . GLN A 1 82 ? 29.629 2.307 -29.322 1.00 72.19 82 GLN A CA 1
ATOM 623 C C . GLN A 1 82 ? 28.180 2.686 -28.983 1.00 72.19 82 GLN A C 1
ATOM 625 O O . GLN A 1 82 ? 27.847 2.875 -27.813 1.00 72.19 82 GLN A O 1
ATOM 630 N N . VAL A 1 83 ? 27.304 2.778 -29.989 1.00 75.50 83 VAL A N 1
ATOM 631 C CA . VAL A 1 83 ? 25.869 3.026 -29.776 1.00 75.50 83 VAL A CA 1
ATOM 632 C C . VAL A 1 83 ? 25.192 1.820 -29.118 1.00 75.50 83 VAL A C 1
ATOM 634 O O . VAL A 1 83 ? 24.354 1.997 -28.233 1.00 75.50 83 VAL A O 1
ATOM 637 N N . GLU A 1 84 ? 25.552 0.604 -29.524 1.00 75.38 84 GLU A N 1
ATOM 638 C CA . GLU A 1 84 ? 25.050 -0.635 -28.927 1.00 75.38 84 GLU A CA 1
ATOM 639 C C . GLU A 1 84 ? 25.506 -0.788 -27.469 1.00 75.38 84 GLU A C 1
ATOM 641 O O . GLU A 1 84 ? 24.669 -0.976 -26.583 1.00 75.38 84 GLU A O 1
ATOM 646 N N . ASP A 1 85 ? 26.792 -0.564 -27.190 1.00 81.19 85 ASP A N 1
ATOM 647 C CA . ASP A 1 85 ? 27.349 -0.589 -25.834 1.00 81.19 85 ASP A CA 1
ATOM 648 C C . ASP A 1 85 ? 26.688 0.462 -24.925 1.00 81.19 85 ASP A C 1
ATOM 650 O O . ASP A 1 85 ? 26.375 0.195 -23.761 1.00 81.19 85 ASP A O 1
ATOM 654 N N . ALA A 1 86 ? 26.422 1.666 -25.446 1.00 80.19 86 ALA A N 1
ATOM 655 C CA . ALA A 1 86 ? 25.730 2.716 -24.703 1.00 80.19 86 ALA A CA 1
ATOM 656 C C . ALA A 1 86 ? 24.274 2.342 -24.378 1.00 80.19 86 ALA A C 1
ATOM 658 O O . ALA A 1 86 ? 23.793 2.640 -23.281 1.00 80.19 86 ALA A O 1
ATOM 659 N N . LYS A 1 87 ? 23.571 1.667 -25.297 1.00 85.06 87 LYS A N 1
ATOM 660 C CA . LYS A 1 87 ? 22.221 1.140 -25.042 1.00 85.06 87 LYS A CA 1
ATOM 661 C C . LYS A 1 87 ? 22.248 0.035 -23.990 1.00 85.06 87 LYS A C 1
ATOM 663 O O . LYS A 1 87 ? 21.446 0.088 -23.062 1.00 85.06 87 LYS A O 1
ATOM 668 N N . ALA A 1 88 ? 23.190 -0.904 -24.081 1.00 85.81 88 ALA A N 1
ATOM 669 C CA . ALA A 1 88 ? 23.333 -1.981 -23.104 1.00 85.81 88 ALA A CA 1
ATOM 670 C C . ALA A 1 88 ? 23.578 -1.431 -21.688 1.00 85.81 88 ALA A C 1
ATOM 672 O O . ALA A 1 88 ? 22.923 -1.847 -20.734 1.00 85.81 88 ALA A O 1
ATOM 673 N N . ARG A 1 89 ? 24.442 -0.415 -21.552 1.00 87.50 89 ARG A N 1
ATOM 674 C CA . ARG A 1 89 ? 24.699 0.261 -20.267 1.00 87.50 89 ARG A CA 1
ATOM 675 C C . ARG A 1 89 ? 23.459 0.946 -19.692 1.00 87.50 89 ARG A C 1
ATOM 677 O O . ARG A 1 89 ? 23.256 0.889 -18.483 1.00 87.50 89 ARG A O 1
ATOM 684 N N . ARG A 1 90 ? 22.624 1.570 -20.532 1.00 86.06 90 ARG A N 1
ATOM 685 C CA . ARG A 1 90 ? 21.360 2.185 -20.086 1.00 86.06 90 ARG A CA 1
ATOM 686 C C . ARG A 1 90 ? 20.380 1.145 -19.561 1.00 86.06 90 ARG A C 1
ATOM 688 O O . ARG A 1 90 ? 19.872 1.321 -18.467 1.00 86.06 90 ARG A O 1
ATOM 695 N N . VAL A 1 91 ? 20.203 0.035 -20.278 1.00 90.19 91 VAL A N 1
ATOM 696 C CA . VAL A 1 91 ? 19.313 -1.054 -19.842 1.00 90.19 91 VAL A CA 1
ATOM 697 C C . VAL A 1 91 ? 19.744 -1.613 -18.484 1.00 90.19 91 VAL A C 1
ATOM 699 O O . VAL A 1 91 ? 18.903 -1.829 -17.616 1.00 90.19 91 VAL A O 1
ATOM 702 N N . VAL A 1 92 ? 21.050 -1.798 -18.264 1.00 90.75 92 VAL A N 1
ATOM 703 C CA . VAL A 1 92 ? 21.572 -2.253 -16.965 1.00 90.75 92 VAL A CA 1
ATOM 704 C C . VAL A 1 92 ? 21.319 -1.218 -15.863 1.00 90.75 92 VAL A C 1
ATOM 706 O O . VAL A 1 92 ? 20.895 -1.590 -14.772 1.00 90.75 92 VAL A O 1
ATOM 709 N N . ALA A 1 93 ? 21.537 0.071 -16.137 1.00 90.00 93 ALA A N 1
ATOM 710 C CA . ALA A 1 93 ? 21.291 1.138 -15.167 1.00 90.00 93 ALA A CA 1
ATOM 711 C C . ALA A 1 93 ? 19.799 1.281 -14.815 1.00 90.00 93 ALA A C 1
ATOM 713 O O . ALA A 1 93 ? 19.456 1.449 -13.646 1.00 90.00 93 ALA A O 1
ATOM 714 N N . ASP A 1 94 ? 18.913 1.172 -15.805 1.00 92.12 94 ASP A N 1
ATOM 715 C CA . ASP A 1 94 ? 17.464 1.235 -15.604 1.00 92.12 94 ASP A CA 1
ATOM 716 C C . ASP A 1 94 ? 16.970 0.022 -14.810 1.00 92.12 94 ASP A C 1
ATOM 718 O O . ASP A 1 94 ? 16.180 0.175 -13.879 1.00 92.12 94 ASP A O 1
ATOM 722 N N . ALA A 1 95 ? 17.504 -1.171 -15.097 1.00 91.62 95 ALA A N 1
ATOM 723 C CA . ALA A 1 95 ? 17.231 -2.355 -14.292 1.00 91.62 95 ALA A CA 1
ATOM 724 C C . ALA A 1 95 ? 17.665 -2.137 -12.835 1.00 91.62 95 ALA A C 1
ATOM 726 O O . ALA A 1 95 ? 16.872 -2.359 -11.926 1.00 91.62 95 ALA A O 1
ATOM 727 N N . GLN A 1 96 ? 18.888 -1.651 -12.594 1.00 92.88 96 GLN A N 1
ATOM 728 C CA . GLN A 1 96 ? 19.382 -1.374 -11.238 1.00 92.88 96 GLN A CA 1
ATOM 729 C C . GLN A 1 96 ? 18.505 -0.371 -10.480 1.00 92.88 96 GLN A C 1
ATOM 731 O O . GLN A 1 96 ? 18.242 -0.577 -9.296 1.00 92.88 96 GLN A O 1
ATOM 736 N N . ARG A 1 97 ? 18.015 0.679 -11.151 1.00 92.25 97 ARG A N 1
ATOM 737 C CA . ARG A 1 97 ? 17.068 1.633 -10.554 1.00 92.25 97 ARG A CA 1
ATOM 738 C C . ARG A 1 97 ? 15.750 0.968 -10.183 1.00 92.25 97 ARG A C 1
ATOM 740 O O . ARG A 1 97 ? 15.307 1.129 -9.053 1.00 92.25 97 ARG A O 1
ATOM 747 N N . ALA A 1 98 ? 15.175 0.173 -11.083 1.00 92.50 98 ALA A N 1
ATOM 748 C CA . ALA A 1 98 ? 13.927 -0.537 -10.816 1.00 92.50 98 ALA A CA 1
ATOM 749 C C . ALA A 1 98 ? 14.054 -1.509 -9.628 1.00 92.50 98 ALA A C 1
ATOM 751 O O . ALA A 1 98 ? 13.150 -1.592 -8.798 1.00 92.50 98 ALA A O 1
ATOM 752 N N . TRP A 1 99 ? 15.188 -2.209 -9.507 1.00 91.19 99 TRP A N 1
ATOM 753 C CA . TRP A 1 99 ? 15.470 -3.062 -8.348 1.00 91.19 99 TRP A CA 1
ATOM 754 C C . TRP A 1 99 ? 15.576 -2.250 -7.052 1.00 91.19 99 TRP A C 1
ATOM 756 O O . TRP A 1 99 ? 14.943 -2.609 -6.061 1.00 91.19 99 TRP A O 1
ATOM 766 N N . ALA A 1 100 ? 16.310 -1.133 -7.066 1.00 92.25 100 ALA A N 1
ATOM 767 C CA . ALA A 1 100 ? 16.454 -0.269 -5.896 1.00 92.25 100 ALA A CA 1
ATOM 768 C C . ALA A 1 100 ? 15.115 0.347 -5.448 1.00 92.25 100 ALA A C 1
ATOM 770 O O . ALA A 1 100 ? 14.823 0.389 -4.255 1.00 92.25 100 ALA A O 1
ATOM 771 N N . GLU A 1 101 ? 14.273 0.778 -6.390 1.00 93.88 101 GLU A N 1
ATOM 772 C CA . GLU A 1 101 ? 12.925 1.283 -6.104 1.00 93.88 101 GLU A CA 1
ATOM 773 C C . GLU A 1 101 ? 12.018 0.195 -5.518 1.00 93.88 101 GLU A C 1
ATOM 775 O O . GLU A 1 101 ? 11.288 0.442 -4.557 1.00 93.88 101 GLU A O 1
ATOM 780 N N . ALA A 1 102 ? 12.083 -1.029 -6.052 1.00 93.00 102 ALA A N 1
ATOM 781 C CA . ALA A 1 102 ? 11.324 -2.154 -5.516 1.00 93.00 102 ALA A CA 1
ATOM 782 C C . ALA A 1 102 ? 11.748 -2.499 -4.080 1.00 93.00 102 ALA A C 1
ATOM 784 O O . ALA A 1 102 ? 10.893 -2.792 -3.241 1.00 93.00 102 ALA A O 1
ATOM 785 N N . ASP A 1 103 ? 13.045 -2.440 -3.780 1.00 92.31 103 ASP A N 1
ATOM 786 C CA . ASP A 1 103 ? 13.562 -2.699 -2.437 1.00 92.31 103 ASP A CA 1
ATOM 787 C C . ASP A 1 103 ? 13.201 -1.582 -1.453 1.00 92.31 103 ASP A C 1
ATOM 789 O O . ASP A 1 103 ? 12.779 -1.880 -0.334 1.00 92.31 103 ASP A O 1
ATOM 793 N N . LEU A 1 104 ? 13.254 -0.313 -1.875 1.00 91.31 104 LEU A N 1
ATOM 794 C CA . LEU A 1 104 ? 12.745 0.808 -1.079 1.00 91.31 104 LEU A CA 1
ATOM 795 C C . LEU A 1 104 ? 11.265 0.622 -0.746 1.00 91.31 104 LEU A C 1
ATOM 797 O O . LEU A 1 104 ? 10.883 0.712 0.417 1.00 91.31 104 LEU A O 1
ATOM 801 N N . LYS A 1 105 ? 10.441 0.264 -1.734 1.00 91.75 105 LYS A N 1
ATOM 802 C CA . LYS A 1 105 ? 9.007 0.046 -1.521 1.00 91.75 105 LYS A CA 1
ATOM 803 C C . LYS A 1 105 ? 8.728 -1.131 -0.583 1.00 91.75 105 LYS A C 1
ATOM 805 O O . LYS A 1 105 ? 7.817 -1.067 0.238 1.00 91.75 105 LYS A O 1
ATOM 810 N N . LYS A 1 106 ? 9.521 -2.205 -0.653 1.00 87.69 106 LYS A N 1
ATOM 811 C CA . LYS A 1 106 ? 9.433 -3.321 0.306 1.00 87.69 106 LYS A CA 1
ATOM 812 C C . LYS A 1 106 ? 9.807 -2.891 1.721 1.00 87.69 106 LYS A C 1
ATOM 814 O O . LYS A 1 106 ? 9.160 -3.330 2.668 1.00 87.69 106 LYS A O 1
ATOM 819 N N . LEU A 1 107 ? 10.840 -2.063 1.872 1.00 8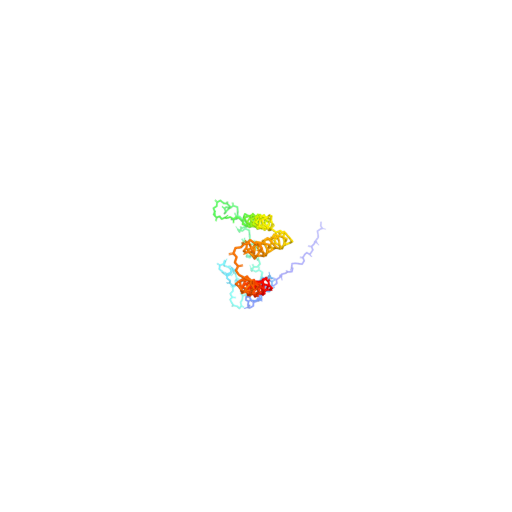2.38 107 LEU A N 1
ATOM 820 C CA . LEU A 1 107 ? 11.242 -1.521 3.169 1.00 82.38 107 LEU A CA 1
ATOM 821 C C . LEU A 1 107 ? 10.172 -0.590 3.739 1.00 82.38 107 LEU A C 1
ATOM 823 O O . LEU A 1 107 ? 9.841 -0.720 4.911 1.00 82.38 107 LEU A O 1
ATOM 827 N N . GLU A 1 108 ? 9.580 0.278 2.919 1.00 86.88 108 GLU A N 1
ATOM 828 C CA . GLU A 1 108 ? 8.455 1.126 3.325 1.00 86.88 108 GLU A CA 1
ATOM 829 C C . GLU A 1 108 ? 7.266 0.293 3.803 1.00 86.88 108 GLU A C 1
ATOM 831 O O . GLU A 1 108 ? 6.742 0.548 4.884 1.00 86.88 108 GLU A O 1
ATOM 836 N N . LEU A 1 109 ? 6.884 -0.746 3.054 1.00 84.25 109 LEU A N 1
ATOM 837 C CA . LEU A 1 109 ? 5.821 -1.665 3.466 1.00 84.25 109 LEU A CA 1
ATOM 838 C C . LEU A 1 109 ? 6.173 -2.396 4.764 1.00 84.25 109 LEU A C 1
ATOM 840 O O . LEU A 1 109 ? 5.306 -2.561 5.617 1.00 84.25 109 LEU A O 1
ATOM 844 N N . ARG A 1 110 ? 7.438 -2.799 4.949 1.00 77.06 110 ARG A N 1
ATOM 845 C CA . ARG A 1 110 ? 7.893 -3.420 6.198 1.00 77.06 110 ARG A CA 1
ATOM 846 C C . ARG A 1 110 ? 7.793 -2.444 7.369 1.00 77.06 110 ARG A C 1
ATOM 848 O O . ARG A 1 110 ? 7.218 -2.815 8.383 1.00 77.06 110 ARG A O 1
ATOM 855 N N . ILE A 1 111 ? 8.268 -1.209 7.222 1.00 76.75 111 ILE A N 1
ATOM 856 C CA . ILE A 1 111 ? 8.176 -0.167 8.258 1.00 76.75 111 ILE A CA 1
ATOM 857 C C . ILE A 1 111 ? 6.712 0.138 8.590 1.00 76.75 111 ILE A C 1
ATOM 859 O O . ILE A 1 111 ? 6.347 0.240 9.759 1.00 76.75 111 ILE A O 1
ATOM 863 N N . GLN A 1 112 ? 5.856 0.244 7.571 1.00 78.56 112 GLN A N 1
ATOM 864 C CA . GLN A 1 112 ? 4.417 0.406 7.769 1.00 78.56 112 GLN A CA 1
ATOM 865 C C . GLN A 1 112 ? 3.835 -0.788 8.528 1.00 78.56 112 GLN A C 1
ATOM 867 O O . GLN A 1 112 ? 3.084 -0.576 9.473 1.00 78.56 112 GLN A O 1
ATOM 872 N N . SER A 1 113 ? 4.230 -2.016 8.175 1.00 76.25 113 SER A N 1
ATOM 873 C CA . SER A 1 113 ? 3.761 -3.240 8.830 1.00 76.25 113 SER A CA 1
ATOM 874 C C . SER A 1 113 ? 4.270 -3.414 10.264 1.00 76.25 113 SER A C 1
ATOM 876 O O . SER A 1 113 ? 3.527 -3.896 11.110 1.00 76.25 113 SER A O 1
ATOM 878 N N . GLU A 1 114 ? 5.499 -2.986 10.568 1.00 72.69 114 GLU A N 1
ATOM 879 C CA . GLU A 1 114 ? 6.082 -3.040 11.917 1.00 72.69 114 GLU A CA 1
ATOM 880 C C . GLU A 1 114 ? 5.400 -2.052 12.876 1.00 72.69 114 GLU A C 1
ATOM 882 O O . GLU A 1 114 ? 5.369 -2.287 14.082 1.00 72.69 114 GLU A O 1
ATOM 887 N N . ASN A 1 115 ? 4.796 -0.985 12.342 1.00 75.25 115 ASN A N 1
ATOM 888 C CA . ASN A 1 115 ? 3.954 -0.054 13.094 1.00 75.25 115 ASN A CA 1
ATOM 889 C C . ASN A 1 115 ? 2.477 -0.476 13.176 1.00 75.25 115 ASN A C 1
ATOM 891 O O . ASN A 1 115 ? 1.685 0.229 13.808 1.00 75.25 115 ASN A O 1
ATOM 895 N N . LEU A 1 116 ? 2.074 -1.595 12.564 1.00 79.56 116 LEU A N 1
ATOM 896 C CA . LEU A 1 116 ? 0.714 -2.099 12.729 1.00 79.56 116 LEU A CA 1
ATOM 897 C C . LEU A 1 116 ? 0.574 -2.732 14.113 1.00 79.56 116 LEU A C 1
ATOM 899 O O . LEU A 1 116 ? 1.305 -3.644 14.499 1.00 79.56 116 LEU A O 1
ATOM 903 N N . ILE A 1 117 ? -0.400 -2.241 14.871 1.00 79.31 117 ILE A N 1
ATOM 904 C CA . ILE A 1 117 ? -0.773 -2.831 16.151 1.00 79.31 117 ILE A CA 1
ATOM 905 C C . ILE A 1 117 ? -1.645 -4.058 15.846 1.00 79.31 117 ILE A C 1
ATOM 907 O O . ILE A 1 117 ? -2.607 -3.921 15.088 1.00 79.31 117 ILE A O 1
ATOM 911 N N . PRO A 1 118 ? -1.355 -5.243 16.420 1.00 82.69 118 PRO A N 1
ATOM 912 C CA . PRO A 1 118 ? -2.214 -6.410 16.254 1.00 82.69 118 PRO A CA 1
ATOM 913 C C . PRO A 1 118 ? -3.651 -6.090 16.667 1.00 82.69 118 PRO A C 1
ATOM 915 O O . PRO A 1 118 ? -3.862 -5.499 17.730 1.00 82.69 118 PRO A O 1
ATOM 918 N N . LEU A 1 119 ? -4.626 -6.509 15.857 1.00 79.06 119 LEU A N 1
ATOM 919 C CA . LEU A 1 119 ? -6.045 -6.245 16.112 1.00 79.06 119 LEU A CA 1
ATOM 920 C C . LEU A 1 119 ? -6.464 -6.738 17.503 1.00 79.06 119 LEU A C 1
ATOM 922 O O . LEU A 1 119 ? -7.028 -5.973 18.276 1.00 79.06 119 LEU A O 1
ATOM 926 N N . GLU A 1 120 ? -6.040 -7.948 17.873 1.00 79.94 120 GLU A N 1
ATOM 927 C CA . GLU A 1 120 ? -6.277 -8.533 19.198 1.00 79.94 120 GLU A CA 1
ATOM 928 C C . GLU A 1 120 ? -5.815 -7.613 20.341 1.00 79.94 120 GLU A C 1
ATOM 930 O O . GLU A 1 120 ? -6.429 -7.557 21.405 1.00 79.94 120 GLU A O 1
ATOM 935 N N . ARG A 1 121 ? -4.721 -6.860 20.154 1.00 85.12 121 ARG A N 1
ATOM 936 C CA . ARG A 1 121 ? -4.216 -5.932 21.175 1.00 85.12 121 ARG A CA 1
ATOM 937 C C . ARG A 1 121 ? -5.118 -4.709 21.312 1.00 85.12 121 ARG A C 1
ATOM 939 O O . ARG A 1 121 ? -5.308 -4.231 22.429 1.00 85.12 121 ARG A O 1
ATOM 946 N N . VAL A 1 122 ? -5.661 -4.213 20.201 1.00 86.94 122 VAL A N 1
ATOM 947 C CA . VAL A 1 122 ? -6.628 -3.106 20.194 1.00 86.94 122 VAL A CA 1
ATOM 948 C C . VAL A 1 122 ? -7.949 -3.557 20.817 1.00 86.94 122 VAL A C 1
ATOM 950 O O . VAL A 1 122 ? -8.458 -2.876 21.703 1.00 86.94 122 VAL A O 1
ATOM 953 N N . GLU A 1 123 ? -8.456 -4.728 20.432 1.00 85.31 123 GLU A N 1
ATOM 954 C CA . GLU A 1 123 ? -9.687 -5.313 20.976 1.00 85.31 123 GLU A CA 1
ATOM 955 C C . GLU A 1 123 ? -9.596 -5.512 22.491 1.00 85.31 123 GLU A C 1
ATOM 957 O O . GLU A 1 123 ? -10.462 -5.048 23.232 1.00 85.31 123 GLU A O 1
ATOM 962 N N . ASN A 1 124 ? -8.507 -6.118 22.973 1.00 86.12 124 ASN A N 1
ATOM 963 C CA . ASN A 1 124 ? -8.287 -6.317 24.405 1.00 86.12 124 ASN A CA 1
ATOM 964 C C . ASN A 1 124 ? -8.166 -4.989 25.168 1.00 86.12 124 ASN A C 1
ATOM 966 O O . ASN A 1 124 ? -8.686 -4.864 26.278 1.00 86.12 124 ASN A O 1
ATOM 970 N N . PHE A 1 125 ? -7.498 -3.987 24.586 1.00 89.94 125 PHE A N 1
ATOM 971 C CA . PHE A 1 125 ? -7.393 -2.660 25.191 1.00 89.94 125 PHE A CA 1
ATOM 972 C C . PHE A 1 125 ? -8.765 -1.986 25.319 1.00 89.94 125 PHE A C 1
ATOM 974 O O . PHE A 1 125 ? -9.106 -1.494 26.395 1.00 89.94 125 PHE A O 1
ATOM 981 N N . LEU A 1 126 ? -9.568 -2.000 24.252 1.00 87.75 126 LEU A N 1
ATOM 982 C CA . LEU A 1 126 ? -10.911 -1.419 24.256 1.00 87.75 126 LEU A CA 1
ATOM 983 C C . LEU A 1 126 ? -11.845 -2.160 25.218 1.00 87.75 126 LEU A C 1
ATOM 985 O O . LEU A 1 126 ? -12.542 -1.518 26.001 1.00 87.75 126 LEU A O 1
ATOM 989 N N . ALA A 1 127 ? -11.814 -3.495 25.232 1.00 87.00 127 ALA A N 1
ATOM 990 C CA . ALA A 1 127 ? -12.587 -4.297 26.177 1.00 87.00 127 ALA A CA 1
ATOM 991 C C . ALA A 1 127 ? -12.234 -3.959 27.638 1.00 87.00 127 ALA A C 1
ATOM 993 O O . ALA A 1 127 ? -13.128 -3.814 28.479 1.00 87.00 127 ALA A O 1
ATOM 994 N N . GLY A 1 128 ? -10.943 -3.774 27.936 1.00 89.06 128 GLY A N 1
ATOM 995 C CA . GLY A 1 128 ? -10.472 -3.314 29.243 1.00 89.06 128 GLY A CA 1
ATOM 996 C C . GLY A 1 128 ? -10.999 -1.921 29.595 1.00 89.06 128 GLY A C 1
ATOM 997 O O . GLY A 1 128 ? -11.588 -1.740 30.661 1.00 89.06 128 GLY A O 1
ATOM 998 N N . LEU A 1 129 ? -10.871 -0.965 28.670 1.00 87.12 129 LEU A N 1
ATOM 999 C CA . LEU A 1 129 ? -11.352 0.407 28.842 1.00 87.12 129 LEU A CA 1
ATOM 1000 C C . LEU A 1 129 ? -12.860 0.456 29.136 1.00 87.12 129 LEU A C 1
ATOM 1002 O O . LEU A 1 129 ? -13.275 1.101 30.098 1.00 87.12 129 LEU A O 1
ATOM 1006 N N . PHE A 1 130 ? -13.681 -0.260 28.361 1.00 86.25 130 PHE A N 1
ATOM 1007 C CA . PHE A 1 130 ? -15.131 -0.309 28.575 1.00 86.25 130 PHE A CA 1
ATOM 1008 C C . PHE A 1 130 ? -15.506 -0.984 29.894 1.00 86.25 130 PHE A C 1
ATOM 1010 O O . PHE A 1 130 ? -16.417 -0.527 30.588 1.00 86.25 130 PHE A O 1
ATOM 1017 N N . THR A 1 131 ? -14.788 -2.041 30.278 1.00 87.25 131 THR A N 1
ATOM 1018 C CA . THR A 1 131 ? -14.996 -2.711 31.569 1.00 87.25 131 THR A CA 1
ATOM 1019 C C . THR A 1 131 ? -14.715 -1.761 32.732 1.00 87.25 131 THR A C 1
ATOM 1021 O O . THR A 1 131 ? -15.499 -1.698 33.684 1.00 87.25 131 THR A O 1
ATOM 1024 N N . ASP A 1 132 ? -13.632 -0.988 32.651 1.00 88.19 132 ASP A N 1
ATOM 1025 C CA . ASP A 1 132 ? -13.273 -0.012 33.677 1.00 88.19 132 ASP A CA 1
ATOM 1026 C C . ASP A 1 132 ? -14.253 1.166 33.720 1.00 88.19 132 ASP A C 1
ATOM 1028 O O . ASP A 1 132 ? -14.686 1.546 34.810 1.00 88.19 132 ASP A O 1
ATOM 1032 N N . MET A 1 133 ? -14.684 1.688 32.566 1.00 84.38 133 MET A N 1
ATOM 1033 C CA . MET A 1 133 ? -15.732 2.714 32.495 1.00 84.38 133 MET A CA 1
ATOM 1034 C C . MET A 1 133 ? -17.034 2.231 33.138 1.00 84.38 133 MET A C 1
ATOM 1036 O O . MET A 1 133 ? -17.590 2.913 34.000 1.00 84.38 133 MET A O 1
ATOM 1040 N N . ARG A 1 134 ? -17.496 1.025 32.789 1.00 83.56 134 ARG A N 1
ATOM 1041 C CA . ARG A 1 134 ? -18.695 0.428 33.391 1.00 83.56 134 ARG A CA 1
ATOM 1042 C C . ARG A 1 134 ? -18.542 0.291 34.902 1.00 83.56 134 ARG A C 1
ATOM 1044 O O . ARG A 1 134 ? -19.453 0.648 35.645 1.00 83.56 134 ARG A O 1
ATOM 1051 N N . ARG A 1 135 ? -17.385 -0.185 35.375 1.00 86.25 135 ARG A N 1
ATOM 1052 C CA . ARG A 1 135 ? -17.102 -0.302 36.811 1.00 86.25 135 ARG A CA 1
ATOM 1053 C C . ARG A 1 135 ? -17.179 1.057 37.506 1.00 86.25 135 ARG A C 1
ATOM 1055 O O . ARG A 1 135 ? -17.768 1.130 38.580 1.00 86.25 135 ARG A O 1
ATOM 1062 N N . GLN A 1 136 ? -16.616 2.112 36.914 1.00 87.44 136 GLN A N 1
ATOM 1063 C CA . GLN A 1 136 ? -16.675 3.469 37.467 1.00 87.44 136 GLN A CA 1
ATOM 1064 C C . GLN A 1 136 ? -18.115 3.981 37.559 1.00 87.44 136 GLN A C 1
ATOM 1066 O O . GLN A 1 136 ? -18.519 4.434 38.626 1.00 87.44 136 GLN A O 1
ATOM 1071 N N . VAL A 1 137 ? -18.908 3.834 36.494 1.00 83.00 137 VAL A N 1
ATOM 1072 C CA . VAL A 1 137 ? -20.317 4.259 36.472 1.00 83.00 137 VAL A CA 1
ATOM 1073 C C . VAL A 1 137 ? -21.138 3.509 37.523 1.00 83.00 137 VAL A C 1
ATOM 1075 O O . VAL A 1 137 ? -21.850 4.128 38.310 1.00 83.00 137 VAL A O 1
ATOM 1078 N N . CYS A 1 138 ? -20.989 2.186 37.623 1.00 78.44 138 CYS A N 1
ATOM 1079 C CA . CYS A 1 138 ? -21.688 1.409 38.649 1.00 78.44 138 CYS A CA 1
ATOM 1080 C C . CYS A 1 138 ? -21.249 1.778 40.078 1.00 78.44 138 CYS A C 1
ATOM 1082 O O . CYS A 1 138 ? -22.040 1.646 41.014 1.00 78.44 138 CYS A O 1
ATOM 1084 N N . ARG A 1 139 ? -20.008 2.249 40.267 1.00 84.56 139 ARG A N 1
ATOM 1085 C CA . ARG A 1 139 ? -19.505 2.678 41.580 1.00 84.56 139 ARG A CA 1
ATOM 1086 C C . ARG A 1 139 ? -20.191 3.948 42.074 1.00 84.56 139 ARG A C 1
ATOM 1088 O O . ARG A 1 139 ? -20.411 4.053 43.274 1.00 84.56 139 ARG A O 1
ATOM 1095 N N . ILE A 1 140 ? -20.598 4.846 41.172 1.00 82.81 140 ILE A N 1
ATOM 1096 C CA . ILE A 1 140 ? -21.345 6.067 41.521 1.00 82.81 140 ILE A CA 1
ATOM 1097 C C . ILE A 1 140 ? -22.613 5.701 42.301 1.00 82.81 140 ILE A C 1
ATOM 1099 O O . ILE A 1 140 ? -22.852 6.242 43.376 1.00 82.81 140 ILE A O 1
ATOM 1103 N N . GLY A 1 141 ? -23.381 4.715 41.829 1.00 74.31 141 GLY A N 1
ATOM 1104 C CA . GLY A 1 141 ? -24.591 4.266 42.528 1.00 74.31 141 GLY A CA 1
ATOM 1105 C C . GLY A 1 141 ? -24.321 3.691 43.925 1.00 74.31 141 GLY A C 1
ATOM 1106 O O . GLY A 1 141 ? -25.119 3.892 44.837 1.00 74.31 141 GLY A O 1
ATOM 1107 N N . LEU A 1 142 ? -23.184 3.012 44.119 1.00 77.44 142 LEU A N 1
ATOM 1108 C CA . LEU A 1 142 ? -22.775 2.497 45.432 1.00 77.44 142 LEU A CA 1
ATOM 1109 C C . LEU A 1 142 ? -22.332 3.618 46.378 1.00 77.44 142 LEU A C 1
ATOM 1111 O O . LEU A 1 142 ? -22.717 3.606 47.541 1.00 77.44 142 LEU A O 1
ATOM 1115 N N . GLU A 1 143 ? -21.563 4.589 45.885 1.00 82.81 143 GLU A N 1
ATOM 1116 C CA . GLU A 1 143 ? -21.103 5.744 46.670 1.00 82.81 143 GLU A CA 1
ATOM 1117 C C . GLU A 1 143 ? -22.262 6.669 47.073 1.00 82.81 143 GLU A C 1
ATOM 1119 O O . GLU A 1 143 ? -22.231 7.279 48.139 1.00 82.81 143 GLU A O 1
ATOM 1124 N N . MET A 1 144 ? -23.323 6.742 46.264 1.00 78.56 144 MET A N 1
ATOM 1125 C CA . MET A 1 144 ? -24.519 7.531 46.581 1.00 78.56 144 MET A CA 1
ATOM 1126 C C . MET A 1 144 ? -25.445 6.866 47.608 1.00 78.56 144 MET A C 1
ATOM 1128 O O . MET A 1 144 ? -26.314 7.539 48.169 1.00 78.56 144 MET A O 1
ATOM 1132 N N . LYS A 1 145 ? -25.260 5.573 47.900 1.00 76.75 145 LYS A N 1
ATOM 1133 C CA . LYS A 1 145 ? -26.148 4.814 48.790 1.00 76.75 145 LYS A CA 1
ATOM 1134 C C . LYS A 1 145 ? -26.204 5.376 50.215 1.00 76.75 145 LYS A C 1
ATOM 1136 O O . LYS A 1 145 ? -27.256 5.313 50.848 1.00 76.75 145 LYS A O 1
ATOM 1141 N N . ASP A 1 146 ? -25.105 5.962 50.685 1.00 80.19 146 ASP A N 1
ATOM 1142 C CA . ASP A 1 146 ? -24.964 6.430 52.069 1.00 80.19 146 ASP A CA 1
ATOM 1143 C C . ASP A 1 146 ? -25.467 7.871 52.292 1.00 80.19 146 ASP A C 1
ATOM 1145 O O . ASP A 1 146 ? -25.523 8.329 53.432 1.00 80.19 146 ASP A O 1
ATOM 1149 N N . GLY A 1 147 ? -25.851 8.597 51.231 1.00 82.31 147 GLY A N 1
ATOM 1150 C CA . GLY A 1 147 ? -26.165 10.033 51.313 1.00 82.31 147 GLY A CA 1
ATOM 1151 C C . GLY A 1 147 ? -27.468 10.494 50.658 1.00 82.31 147 GLY A C 1
ATOM 1152 O O . GLY A 1 147 ? -27.823 11.661 50.813 1.00 82.31 147 GLY A O 1
ATOM 1153 N N . TYR A 1 148 ? -28.180 9.625 49.933 1.00 85.81 148 TYR A N 1
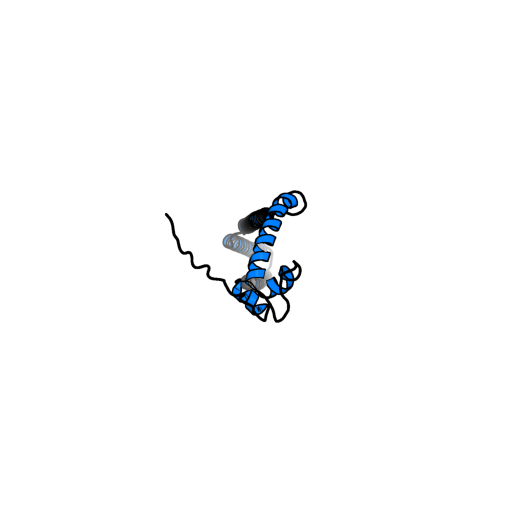ATOM 1154 C CA . TYR A 1 148 ? -29.322 10.028 49.101 1.00 85.81 148 TYR A CA 1
ATOM 1155 C C . TYR A 1 148 ? -30.575 9.166 49.332 1.00 85.81 148 TYR A C 1
ATOM 1157 O O . TYR A 1 148 ? -30.442 7.982 49.639 1.00 85.81 148 TYR A O 1
ATOM 1165 N N . PRO A 1 149 ? -31.793 9.716 49.150 1.00 91.62 149 PRO A N 1
ATOM 1166 C CA . PRO A 1 149 ? -33.037 8.940 49.152 1.00 91.62 149 PRO A CA 1
ATOM 1167 C C . PRO A 1 149 ? -33.053 7.853 48.070 1.00 91.62 149 PRO A C 1
ATOM 1169 O O . PRO A 1 149 ? -32.479 8.038 46.994 1.00 91.62 149 PRO A O 1
ATOM 1172 N N . VAL A 1 150 ? -33.732 6.736 48.344 1.00 87.06 150 VAL A N 1
ATOM 1173 C CA . VAL A 1 150 ? -33.754 5.544 47.474 1.00 87.06 150 VAL A CA 1
ATOM 1174 C C . VAL A 1 150 ? -34.309 5.869 46.086 1.00 87.06 150 VAL A C 1
ATOM 1176 O O . VAL A 1 150 ? -33.763 5.410 45.088 1.00 87.06 150 VAL A O 1
ATOM 1179 N N . GLU A 1 151 ? -35.320 6.733 46.004 1.00 89.44 151 GLU A N 1
ATOM 1180 C CA . GLU A 1 151 ? -35.943 7.135 44.740 1.00 89.44 151 GLU A CA 1
ATOM 1181 C C . GLU A 1 151 ? -34.940 7.844 43.817 1.00 89.44 151 GLU A C 1
ATOM 1183 O O . GLU A 1 151 ? -34.915 7.616 42.607 1.00 89.44 151 GLU A O 1
ATOM 1188 N N . LEU A 1 152 ? -34.064 8.672 44.397 1.00 87.06 152 LEU A N 1
ATOM 1189 C CA . LEU A 1 152 ? -33.036 9.388 43.644 1.00 87.06 152 LEU A CA 1
ATOM 1190 C C . LEU A 1 152 ? -31.933 8.432 43.165 1.00 87.06 152 LEU A C 1
ATOM 1192 O O . LEU A 1 152 ? -31.416 8.586 42.061 1.00 87.06 152 LEU A O 1
ATOM 1196 N N . GLN A 1 153 ? -31.591 7.428 43.979 1.00 83.25 153 GLN A N 1
ATOM 1197 C CA . GLN A 1 153 ? -30.617 6.396 43.613 1.00 83.25 153 GLN A CA 1
ATOM 1198 C C . GLN A 1 153 ? -31.108 5.565 42.422 1.00 83.25 153 GLN A C 1
ATOM 1200 O O . GLN A 1 153 ? -30.344 5.312 41.489 1.00 83.25 153 GLN A O 1
ATOM 1205 N N . GLU A 1 154 ? -32.381 5.161 42.430 1.00 85.88 154 GLU A N 1
ATOM 1206 C CA . GLU A 1 154 ? -32.993 4.409 41.331 1.00 85.88 154 GLU A CA 1
ATOM 1207 C C 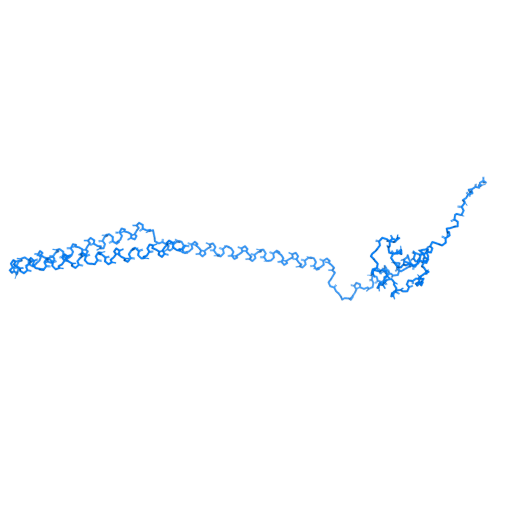. GLU A 1 154 ? -33.035 5.225 40.037 1.00 85.88 154 GLU A C 1
ATOM 1209 O O . GLU A 1 154 ? -32.699 4.702 38.971 1.00 85.88 154 GLU A O 1
ATOM 1214 N N . GLN A 1 155 ? -33.369 6.516 40.129 1.00 89.12 155 GLN A N 1
ATOM 1215 C CA . GLN A 1 155 ? -33.394 7.409 38.975 1.00 89.12 155 GLN A CA 1
ATOM 1216 C C . GLN A 1 155 ? -32.000 7.598 38.362 1.00 89.12 155 GLN A C 1
ATOM 1218 O O . GLN A 1 155 ? -31.833 7.434 37.154 1.00 89.12 155 GLN A O 1
ATOM 1223 N N . ILE A 1 156 ? -30.985 7.868 39.188 1.00 85.12 156 ILE A N 1
ATOM 1224 C CA . ILE A 1 156 ? -29.600 8.040 38.724 1.00 85.12 156 ILE A CA 1
ATOM 1225 C C . ILE A 1 156 ? -29.079 6.750 38.096 1.00 85.12 156 ILE A C 1
ATOM 1227 O O . ILE A 1 156 ? -28.457 6.793 37.037 1.00 85.12 156 ILE A O 1
ATOM 1231 N N . LYS A 1 157 ? -29.367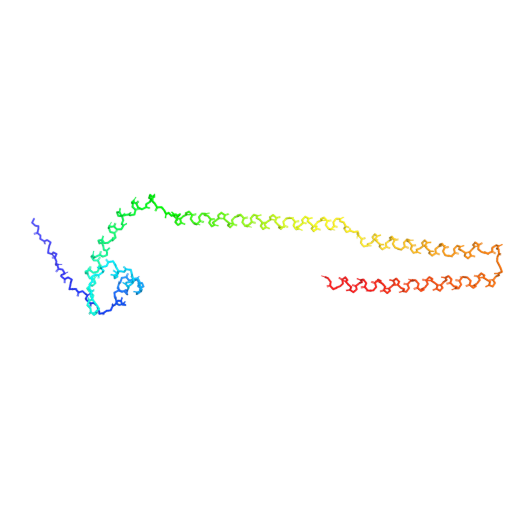 5.593 38.700 1.00 84.56 157 LYS A N 1
ATOM 1232 C CA . LYS A 1 157 ? -28.996 4.299 38.125 1.00 84.56 157 LYS A CA 1
ATOM 1233 C C . LYS A 1 157 ? -29.628 4.101 36.745 1.00 84.56 157 LYS A C 1
ATOM 1235 O O . LYS A 1 157 ? -28.917 3.754 35.808 1.00 84.56 157 LYS A O 1
ATOM 1240 N N . ALA A 1 158 ? -30.927 4.362 36.609 1.00 86.75 158 ALA A N 1
ATOM 1241 C CA . ALA A 1 158 ? -31.627 4.231 35.334 1.00 86.75 158 ALA A CA 1
ATOM 1242 C C . ALA A 1 158 ? -31.080 5.187 34.258 1.00 86.75 158 ALA A C 1
ATOM 1244 O O . ALA A 1 158 ? -30.982 4.807 33.091 1.00 86.75 158 ALA A O 1
ATOM 1245 N N . ASP A 1 159 ? -30.703 6.410 34.635 1.00 88.38 159 ASP A N 1
ATOM 1246 C CA . ASP A 1 159 ? -30.099 7.375 33.713 1.00 88.38 159 ASP A CA 1
ATOM 1247 C C . ASP A 1 159 ? -28.673 6.970 33.313 1.00 88.38 159 ASP A C 1
ATOM 1249 O O . ASP A 1 159 ? -28.325 7.045 32.133 1.00 88.38 159 ASP A O 1
ATOM 1253 N N . CYS A 1 160 ? -27.866 6.470 34.253 1.00 81.94 160 CYS A N 1
ATOM 1254 C CA . CYS A 1 160 ? -26.546 5.910 33.971 1.00 81.94 160 CYS A CA 1
ATOM 1255 C C . CYS A 1 160 ? -26.625 4.707 33.024 1.00 81.94 160 CYS A C 1
ATOM 1257 O O . CYS A 1 160 ? -25.888 4.669 32.040 1.00 81.94 160 CYS A O 1
ATOM 1259 N N . ASP A 1 161 ? -27.530 3.760 33.281 1.00 83.25 161 ASP A N 1
ATOM 1260 C CA . ASP A 1 161 ? -27.733 2.593 32.419 1.00 83.25 161 ASP A CA 1
ATOM 1261 C C . ASP A 1 161 ? -28.156 3.036 31.005 1.00 83.25 161 ASP A C 1
ATOM 1263 O O . ASP A 1 161 ? -27.578 2.589 30.016 1.00 83.25 161 ASP A O 1
ATOM 1267 N N . ARG A 1 162 ? -29.080 4.004 30.890 1.00 87.81 162 ARG A N 1
ATOM 1268 C CA . ARG A 1 162 ? -29.503 4.563 29.593 1.00 87.81 162 ARG A CA 1
ATOM 1269 C C . ARG A 1 162 ? -28.347 5.219 28.832 1.00 87.81 162 ARG A C 1
ATOM 1271 O O . ARG A 1 162 ? -28.249 5.053 27.618 1.00 87.81 162 ARG A O 1
ATOM 1278 N N . LEU A 1 163 ? -27.485 5.968 29.521 1.00 86.25 163 LEU A N 1
ATOM 1279 C CA . LEU A 1 163 ? -26.321 6.619 28.911 1.00 86.25 163 LEU A CA 1
ATOM 1280 C C . LEU A 1 163 ? -25.270 5.608 28.447 1.00 86.25 163 LEU A C 1
ATOM 1282 O O . LEU A 1 163 ? -24.668 5.804 27.390 1.00 86.25 163 LEU A O 1
ATOM 1286 N N . VAL A 1 164 ? -25.057 4.531 29.207 1.00 83.56 164 VAL A N 1
ATOM 1287 C CA . VAL A 1 164 ? -24.143 3.448 28.822 1.00 83.56 164 VAL A CA 1
ATOM 1288 C C . VAL A 1 164 ? -24.656 2.738 27.571 1.00 83.56 164 VAL A C 1
ATOM 1290 O O . VAL A 1 164 ? -23.901 2.618 26.611 1.00 83.56 164 VAL A O 1
ATOM 1293 N N . GLU A 1 165 ? -25.931 2.347 27.536 1.00 85.75 165 GLU A N 1
ATOM 1294 C CA . GLU A 1 165 ? -26.546 1.696 26.368 1.00 85.75 165 GLU A CA 1
ATOM 1295 C C . GLU A 1 165 ? -26.506 2.589 25.118 1.00 85.75 165 GLU A C 1
ATOM 1297 O O . GLU A 1 165 ? -26.111 2.143 24.042 1.00 85.75 165 GLU A O 1
ATOM 1302 N N . ALA A 1 166 ? -26.830 3.881 25.257 1.00 88.19 166 ALA A N 1
ATOM 1303 C CA . ALA A 1 166 ? -26.743 4.830 24.146 1.00 88.19 166 ALA A CA 1
ATOM 1304 C C . ALA A 1 166 ? -25.306 4.970 23.616 1.00 88.19 166 ALA A C 1
ATOM 1306 O O . ALA A 1 166 ? -25.086 5.033 22.407 1.00 88.19 166 ALA A O 1
ATOM 1307 N N . SER A 1 167 ? -24.322 4.989 24.518 1.00 82.81 167 SER A N 1
ATOM 1308 C CA . SER A 1 167 ? -22.908 5.089 24.145 1.00 82.81 167 SER A CA 1
ATOM 1309 C C . SER A 1 167 ? -22.406 3.815 23.462 1.00 82.81 167 SER A C 1
ATOM 1311 O O . SER A 1 167 ? -21.641 3.904 22.505 1.00 82.81 167 SER A O 1
ATOM 1313 N N . LEU A 1 168 ? -22.847 2.635 23.915 1.00 84.25 168 LEU A N 1
ATOM 1314 C CA . LEU A 1 168 ? -22.526 1.357 23.273 1.00 84.25 168 LEU A CA 1
ATOM 1315 C C . LEU A 1 168 ? -23.104 1.279 21.856 1.00 84.25 168 LEU A C 1
ATOM 1317 O O . LEU A 1 168 ? -22.379 0.913 20.937 1.00 84.25 168 LEU A O 1
ATOM 1321 N N . ALA A 1 169 ? -24.352 1.710 21.656 1.00 86.44 169 ALA A N 1
ATOM 1322 C CA . ALA A 1 169 ? -24.976 1.738 20.333 1.00 86.44 169 ALA A CA 1
ATOM 1323 C C . ALA A 1 169 ? -24.234 2.659 19.341 1.00 86.44 169 ALA A C 1
ATOM 1325 O O . ALA A 1 169 ? -24.056 2.309 18.173 1.00 86.44 169 ALA A O 1
ATOM 1326 N N . GLU A 1 170 ? -23.758 3.825 19.792 1.00 88.00 170 GLU A N 1
ATOM 1327 C CA . GLU A 1 170 ? -22.932 4.715 18.960 1.00 88.00 170 GLU A CA 1
ATOM 1328 C C . GLU A 1 170 ? -21.574 4.084 18.614 1.00 88.00 170 GLU A C 1
ATOM 1330 O O . GLU A 1 170 ? -21.110 4.198 17.478 1.00 88.00 170 GLU A O 1
ATOM 1335 N N . VAL A 1 171 ? -20.952 3.367 19.558 1.00 84.44 171 VAL A N 1
ATOM 1336 C CA . VAL A 1 171 ? -19.706 2.627 19.302 1.00 84.44 171 VAL A CA 1
ATOM 1337 C C . VAL A 1 171 ? -19.929 1.499 18.295 1.00 84.44 171 VAL A C 1
ATOM 1339 O O . VAL A 1 171 ? -19.126 1.361 17.376 1.00 84.44 171 VAL A O 1
ATOM 1342 N N . GLU A 1 172 ? -21.011 0.728 18.411 1.00 85.81 172 GLU A N 1
ATOM 1343 C CA . GLU A 1 172 ? -21.359 -0.324 17.444 1.00 85.81 172 GLU A CA 1
ATOM 1344 C C . GLU A 1 172 ? -21.571 0.247 16.040 1.00 85.81 172 GLU A C 1
ATOM 1346 O O . GLU A 1 172 ? -21.050 -0.285 15.059 1.00 85.81 172 GLU A O 1
ATOM 1351 N N . LYS A 1 173 ? -22.271 1.380 15.934 1.00 89.75 173 LYS A N 1
ATOM 1352 C CA . LYS A 1 173 ? -22.476 2.075 14.661 1.00 89.75 173 LYS A CA 1
ATOM 1353 C C . LYS A 1 173 ? -21.163 2.579 14.061 1.00 89.75 173 LYS A C 1
ATOM 1355 O O . LYS A 1 173 ? -20.943 2.438 12.859 1.00 89.75 173 LYS A O 1
ATOM 1360 N N . ALA A 1 174 ? -20.285 3.155 14.881 1.00 83.38 174 ALA A N 1
ATOM 1361 C CA . ALA A 1 174 ? -18.966 3.598 14.440 1.00 83.38 174 ALA A CA 1
ATOM 1362 C C . ALA A 1 174 ? -18.083 2.415 14.009 1.00 83.38 174 ALA A C 1
ATOM 1364 O O . ALA A 1 174 ? -17.379 2.512 13.004 1.00 83.38 174 ALA A O 1
ATOM 1365 N N . ALA A 1 175 ? -18.149 1.290 14.726 1.00 81.06 175 ALA A N 1
ATOM 1366 C CA . ALA A 1 175 ? -17.442 0.063 14.373 1.00 81.06 175 ALA A CA 1
ATOM 1367 C C . ALA A 1 175 ? -17.934 -0.510 13.035 1.00 81.06 175 ALA A C 1
ATOM 1369 O O . ALA A 1 175 ? -17.111 -0.865 12.194 1.00 81.06 175 ALA A O 1
ATOM 1370 N N . ALA A 1 176 ? -19.249 -0.526 12.798 1.00 82.94 176 ALA A N 1
ATOM 1371 C CA . ALA A 1 176 ? -19.827 -0.950 11.523 1.00 82.94 176 ALA A CA 1
ATOM 1372 C C . ALA A 1 176 ? -19.371 -0.055 10.356 1.00 82.94 176 ALA A C 1
ATOM 1374 O O . ALA A 1 176 ? -18.927 -0.563 9.331 1.00 82.94 176 ALA A O 1
ATOM 1375 N N . ALA A 1 177 ? -19.382 1.270 10.536 1.00 85.19 177 ALA A N 1
ATOM 1376 C CA . ALA A 1 177 ? -18.905 2.204 9.513 1.00 85.19 177 ALA A CA 1
ATOM 1377 C C . ALA A 1 177 ? -17.407 2.025 9.198 1.00 85.19 177 ALA A C 1
ATOM 1379 O O . ALA A 1 177 ? -16.985 2.157 8.052 1.00 85.19 177 ALA A O 1
ATOM 1380 N N . LEU A 1 178 ? -16.586 1.715 10.207 1.00 79.00 178 LEU A N 1
ATOM 1381 C CA . LEU A 1 178 ? -15.166 1.419 10.002 1.00 79.00 178 LEU A CA 1
ATOM 1382 C C . LEU A 1 178 ? -14.943 0.084 9.281 1.00 79.00 178 LEU A C 1
ATOM 1384 O O . LEU A 1 178 ? -14.006 -0.008 8.489 1.00 79.00 178 LEU A O 1
ATOM 1388 N N . ALA A 1 179 ? -15.785 -0.923 9.529 1.00 77.56 179 ALA A N 1
ATOM 1389 C CA . ALA A 1 179 ? -15.732 -2.199 8.820 1.00 77.56 179 ALA A CA 1
ATOM 1390 C C . ALA A 1 179 ? -16.033 -2.028 7.321 1.00 77.56 179 ALA A C 1
ATOM 1392 O O . ALA A 1 179 ? -15.273 -2.535 6.500 1.00 77.56 179 ALA A O 1
ATOM 1393 N N . GLU A 1 180 ? -17.044 -1.231 6.957 1.00 81.31 180 GLU A N 1
ATOM 1394 C CA . GLU A 1 180 ? -17.354 -0.924 5.548 1.00 81.31 180 GLU A CA 1
ATOM 1395 C C . GLU A 1 180 ? -16.166 -0.253 4.832 1.00 81.31 180 GLU A C 1
ATOM 1397 O O . GLU A 1 180 ? -15.787 -0.641 3.730 1.00 81.31 180 GLU A O 1
ATOM 1402 N N . VAL A 1 181 ? -15.494 0.700 5.489 1.00 80.12 181 VAL A N 1
ATOM 1403 C CA . VAL A 1 181 ? -14.303 1.374 4.932 1.00 80.12 181 VAL A CA 1
ATOM 1404 C C . VAL A 1 181 ? -13.103 0.428 4.786 1.00 80.12 181 VAL A C 1
ATOM 1406 O O . VAL A 1 181 ? -12.229 0.662 3.946 1.00 80.12 181 VAL A O 1
ATOM 1409 N N . ALA A 1 182 ? -13.020 -0.612 5.618 1.00 70.50 182 ALA A N 1
ATOM 1410 C CA . ALA A 1 182 ? -11.962 -1.612 5.543 1.00 70.50 182 ALA A CA 1
ATOM 1411 C C . ALA A 1 182 ? -12.192 -2.632 4.416 1.00 70.50 182 ALA A C 1
ATOM 1413 O O . ALA A 1 182 ? -11.212 -3.091 3.838 1.00 70.50 182 ALA A O 1
ATOM 1414 N N . GLU A 1 183 ? -13.446 -2.963 4.090 1.00 72.56 183 GLU A N 1
ATOM 1415 C CA . GLU A 1 183 ? -13.793 -3.871 2.983 1.00 72.56 183 GLU A CA 1
ATOM 1416 C C . GLU A 1 183 ? -13.617 -3.228 1.594 1.00 72.56 183 GLU A C 1
ATOM 1418 O O . GLU A 1 183 ? -13.349 -3.931 0.622 1.00 72.56 183 GLU A O 1
ATOM 1423 N N . ASP A 1 184 ? -13.694 -1.897 1.504 1.00 60.69 184 ASP A N 1
ATOM 1424 C CA . ASP A 1 184 ? -13.506 -1.131 0.260 1.00 60.69 184 ASP A CA 1
ATOM 1425 C C . ASP A 1 184 ? -12.025 -0.911 -0.145 1.00 60.69 184 ASP A C 1
ATOM 1427 O O . ASP A 1 184 ? -11.749 -0.278 -1.172 1.00 60.69 184 ASP A O 1
ATOM 1431 N N . ARG A 1 185 ? -11.054 -1.396 0.643 1.00 47.69 185 ARG A N 1
ATOM 1432 C CA . ARG A 1 185 ? -9.602 -1.242 0.403 1.00 47.69 185 ARG A CA 1
ATOM 1433 C C . ARG A 1 185 ? -8.924 -2.529 -0.048 1.00 47.69 185 ARG A C 1
ATOM 1435 O O . ARG A 1 185 ? -8.043 -2.413 -0.933 1.00 47.69 185 ARG A O 1
#

pLDDT: mean 79.28, std 13.91, range [37.69, 93.88]

Secondary structure (DSSP, 8-state):
--------------EES-HHHHHHHTT--HHIIIIIITTTT-S-BTTBEEHHHHHHHHHHHHHHHHHHHTTGGGSS---HHHHHHHHHHHHHHHHHHHHHHHHHHHHHHHHHHHTPPPHHHHHHHHHHHHHHHHHHHHHHHHHGGGTS-HHHHHHHHHHHHHHHHHHHHHHHHHHHHHHHHHHT-

Foldseek 3Di:
DDDDPDDPPPDPFPWDQDLVVLCVVVVHDSVCCVPPVVVVPQDDDHGTHGNVSNVVVVVVVVVVVVVCVVVPVVDDDDDPVNVVVVVVVVVVVVVVVVVVVVVVVVVVVVVVVVPDDPPVVVVVVVVVVLVVVVVVLVVVLVVCPVPDDPVVSVVSNVVSVVVSVVVVVVVVVVVVVVVVVVVVD

Radius of gyration: 48.08 Å; chains: 1; bounding box: 88×41×128 Å

Organism: NCBI:txid2527990

Sequence (185 aa):
MDETGKTDEQTAPKIVGSLGAVAKHFGVRRDTVRTNWRSKGMPGEQGNYDLVAIAAWRGRLRRTELDTSELDAIEGGPTAKQVEDAKARRVVADAQRAWAEADLKKLELRIQSENLIPLERVENFLAGLFTDMRRQVCRIGLEMKDGYPVELQEQIKADCDRLVEASLAEVEKAAAALAEVAEDR